Protein AF-R7U927-F1 (afdb_monomer_lite)

Structure (mmCIF, N/CA/C/O backbone):
data_AF-R7U927-F1
#
_entry.id   AF-R7U927-F1
#
loop_
_atom_site.group_PDB
_atom_site.id
_atom_site.type_symbol
_atom_site.label_atom_id
_atom_site.label_alt_id
_atom_site.label_comp_id
_atom_site.label_asym_id
_atom_site.label_entity_id
_atom_site.label_seq_id
_atom_site.pdbx_PDB_ins_code
_atom_site.Cartn_x
_atom_site.Cartn_y
_atom_site.Cartn_z
_atom_site.occupancy
_atom_site.B_iso_or_equiv
_atom_site.auth_seq_id
_atom_site.auth_comp_id
_atom_site.auth_asym_id
_atom_site.auth_atom_id
_atom_site.pdbx_PDB_model_num
ATOM 1 N N . ASN A 1 1 ? 15.143 0.753 -10.651 1.00 88.25 1 ASN A N 1
ATOM 2 C CA . ASN A 1 1 ? 13.660 0.746 -10.598 1.00 88.25 1 ASN A CA 1
ATOM 3 C C . ASN A 1 1 ? 12.999 0.840 -11.965 1.00 88.25 1 ASN A C 1
ATOM 5 O O . ASN A 1 1 ? 12.177 -0.020 -12.257 1.00 88.25 1 ASN A O 1
ATOM 9 N N . LYS A 1 2 ? 13.356 1.807 -12.827 1.00 94.12 2 LYS A N 1
ATOM 10 C CA . LYS A 1 2 ? 12.730 1.960 -14.162 1.00 94.12 2 LYS A CA 1
ATOM 11 C C . LYS A 1 2 ? 12.718 0.651 -14.963 1.00 94.12 2 LYS A C 1
ATOM 13 O O . LYS A 1 2 ? 11.656 0.193 -15.363 1.00 94.12 2 LYS A O 1
ATOM 18 N N . LYS A 1 3 ? 13.891 0.028 -15.135 1.00 94.94 3 LYS A N 1
ATOM 19 C CA . LYS A 1 3 ? 14.050 -1.229 -15.891 1.00 94.94 3 LYS A CA 1
ATOM 20 C C . LYS A 1 3 ? 13.141 -2.352 -15.376 1.00 94.94 3 LYS A C 1
ATOM 22 O O . LYS A 1 3 ? 12.559 -3.084 -16.163 1.00 94.94 3 LYS A O 1
ATOM 27 N N . PHE A 1 4 ? 12.974 -2.455 -14.056 1.00 95.81 4 PHE A N 1
ATOM 28 C CA . PHE A 1 4 ? 12.091 -3.447 -13.440 1.00 95.81 4 PHE A CA 1
ATOM 29 C C . PHE A 1 4 ? 10.621 -3.195 -13.806 1.00 95.81 4 PHE A C 1
ATOM 31 O O . PHE A 1 4 ? 9.946 -4.104 -14.274 1.00 95.81 4 PHE A O 1
ATOM 38 N N . TYR A 1 5 ? 10.139 -1.952 -13.703 1.00 96.69 5 TYR A N 1
ATOM 39 C CA . TYR A 1 5 ? 8.772 -1.599 -14.123 1.00 96.69 5 TYR A CA 1
ATOM 40 C C . TYR A 1 5 ? 8.550 -1.654 -15.633 1.00 96.69 5 TYR A C 1
ATOM 42 O O . TYR A 1 5 ? 7.412 -1.760 -16.087 1.00 96.69 5 TYR A O 1
ATOM 50 N N . PHE A 1 6 ? 9.620 -1.581 -16.419 1.00 97.25 6 PHE A N 1
ATOM 51 C CA . PHE A 1 6 ? 9.578 -1.792 -17.864 1.00 97.25 6 PHE A CA 1
ATOM 52 C C . PHE A 1 6 ? 9.660 -3.285 -18.217 1.00 97.25 6 PHE A C 1
ATOM 54 O O . PHE A 1 6 ? 9.592 -3.635 -19.389 1.00 97.25 6 PHE A O 1
ATOM 61 N N . ASN A 1 7 ? 9.721 -4.156 -17.201 1.00 96.38 7 ASN A N 1
ATOM 62 C CA . ASN A 1 7 ? 9.816 -5.605 -17.327 1.00 96.38 7 ASN A CA 1
ATOM 63 C C . ASN A 1 7 ? 11.095 -6.070 -18.053 1.00 96.38 7 ASN A C 1
ATOM 65 O O . ASN A 1 7 ? 11.120 -7.129 -18.667 1.00 96.38 7 ASN A O 1
ATOM 69 N N . GLU A 1 8 ? 12.165 -5.274 -17.981 1.00 95.94 8 GLU A N 1
ATOM 70 C CA . GLU A 1 8 ? 13.458 -5.548 -18.627 1.00 95.94 8 GLU A CA 1
ATOM 71 C C . GLU A 1 8 ? 14.408 -6.346 -17.726 1.00 95.94 8 GLU A C 1
ATOM 73 O O . GLU A 1 8 ? 15.314 -7.015 -18.213 1.00 95.94 8 GLU A O 1
ATOM 78 N N . ILE A 1 9 ? 14.222 -6.263 -16.405 1.00 94.25 9 ILE A N 1
ATOM 79 C CA . ILE A 1 9 ? 15.007 -7.006 -15.414 1.00 94.25 9 ILE A CA 1
ATOM 80 C C . ILE A 1 9 ? 14.081 -7.632 -14.364 1.00 94.25 9 ILE A C 1
ATOM 82 O O . ILE A 1 9 ? 13.057 -7.023 -14.032 1.00 94.25 9 ILE A O 1
ATOM 86 N N . PRO A 1 10 ? 14.431 -8.804 -13.805 1.00 93.19 10 PRO A N 1
ATOM 87 C CA . PRO A 1 10 ? 13.727 -9.362 -12.658 1.00 93.19 10 PRO A CA 1
ATOM 88 C C . PRO A 1 10 ? 14.078 -8.593 -11.378 1.00 93.19 10 PRO A C 1
ATOM 90 O O . PRO A 1 10 ? 15.079 -7.870 -11.321 1.00 93.19 10 PRO A O 1
ATOM 93 N N . CYS A 1 11 ? 13.278 -8.765 -10.324 1.00 88.69 11 CYS A N 1
ATOM 94 C CA . CYS A 1 11 ? 13.744 -8.377 -8.997 1.00 88.69 11 CYS A CA 1
ATOM 95 C C . CYS A 1 11 ? 14.810 -9.364 -8.491 1.00 88.69 11 CYS A C 1
ATOM 97 O O . CYS A 1 11 ? 14.784 -10.547 -8.811 1.00 88.69 11 CYS A O 1
ATOM 99 N N . VAL A 1 12 ? 15.766 -8.869 -7.708 1.00 85.94 12 VAL A N 1
ATOM 100 C CA . VAL A 1 12 ? 16.897 -9.648 -7.167 1.00 85.94 12 VAL A CA 1
ATOM 101 C C . VAL A 1 12 ? 16.925 -9.550 -5.632 1.00 85.94 12 VAL A C 1
ATOM 103 O O . VAL A 1 12 ? 16.415 -8.554 -5.084 1.00 85.94 12 VAL A O 1
ATOM 106 N N . PRO A 1 13 ? 17.488 -10.540 -4.904 1.00 75.50 13 PRO A N 1
ATOM 107 C CA . PRO A 1 13 ? 18.311 -11.672 -5.379 1.00 75.50 13 PRO A CA 1
ATOM 108 C C . PRO A 1 13 ? 17.543 -12.833 -6.042 1.00 75.50 13 PRO A C 1
ATOM 110 O O . PRO A 1 13 ? 17.926 -13.230 -7.134 1.00 75.50 13 PRO A O 1
ATOM 113 N N . ASP A 1 14 ? 16.432 -13.302 -5.465 1.00 71.94 14 ASP A N 1
ATOM 114 C CA . ASP A 1 14 ? 15.708 -14.509 -5.921 1.00 71.94 14 ASP A CA 1
ATOM 115 C C . ASP A 1 14 ? 14.282 -14.184 -6.386 1.00 71.94 14 ASP A C 1
ATOM 117 O O . ASP A 1 14 ? 13.282 -14.640 -5.820 1.00 71.94 14 ASP A O 1
ATOM 121 N N . GLY A 1 15 ? 14.176 -13.290 -7.364 1.00 81.12 15 GLY A N 1
ATOM 122 C CA . GLY A 1 15 ? 12.904 -12.739 -7.805 1.00 81.12 15 GLY A CA 1
ATOM 123 C C . GLY A 1 15 ? 12.567 -13.013 -9.263 1.00 81.12 15 GLY A C 1
ATOM 124 O O . GLY A 1 15 ? 13.331 -13.606 -10.019 1.00 81.12 15 GLY A O 1
ATOM 125 N N . GLU A 1 16 ? 11.378 -12.570 -9.654 1.00 91.31 16 GLU A N 1
ATOM 126 C CA . GLU A 1 16 ? 10.866 -12.705 -11.014 1.00 91.31 16 GLU A CA 1
ATOM 127 C C . GLU A 1 16 ? 10.676 -11.324 -11.658 1.00 91.31 16 GLU A C 1
ATOM 129 O O . GLU A 1 16 ? 10.801 -10.273 -11.017 1.00 91.31 16 GLU A O 1
ATOM 134 N N . PHE A 1 17 ? 10.385 -11.331 -12.953 1.00 95.81 17 PHE A N 1
ATOM 135 C CA . PHE A 1 17 ? 9.900 -10.165 -13.681 1.00 95.81 17 PHE A CA 1
ATOM 136 C C . PHE A 1 17 ? 8.570 -9.684 -13.093 1.00 95.81 17 PHE A C 1
ATOM 138 O O . PHE A 1 17 ? 7.787 -10.488 -12.588 1.00 95.81 17 PHE A O 1
ATOM 145 N N . ILE A 1 18 ? 8.302 -8.377 -13.144 1.00 96.75 18 ILE A N 1
ATOM 146 C CA . ILE A 1 18 ? 7.110 -7.800 -12.506 1.00 96.75 18 ILE A CA 1
ATOM 147 C C . ILE A 1 18 ? 5.810 -8.425 -13.034 1.00 96.75 18 ILE A C 1
ATOM 149 O O . ILE A 1 18 ? 4.927 -8.740 -12.236 1.00 96.75 18 ILE A O 1
ATOM 153 N N . ASP A 1 19 ? 5.738 -8.706 -14.336 1.00 97.00 19 ASP A N 1
ATOM 154 C CA . ASP A 1 19 ? 4.563 -9.340 -14.946 1.00 97.00 19 ASP A CA 1
ATOM 155 C C . ASP A 1 19 ? 4.378 -10.787 -14.454 1.00 97.00 19 ASP A C 1
ATOM 157 O O . ASP A 1 19 ? 3.259 -11.236 -14.197 1.00 97.00 19 ASP A O 1
ATOM 161 N N . GLU A 1 20 ? 5.480 -11.507 -14.234 1.00 96.12 20 GLU A N 1
ATOM 162 C CA . GLU A 1 20 ? 5.455 -12.868 -13.697 1.00 96.12 20 GLU A CA 1
ATOM 163 C C . GLU A 1 20 ? 5.070 -12.886 -12.214 1.00 96.12 20 GLU A C 1
ATOM 165 O O . GLU A 1 20 ? 4.277 -13.734 -11.803 1.00 96.12 20 GLU A O 1
ATOM 170 N N . ILE A 1 21 ? 5.532 -11.908 -11.425 1.00 95.06 21 ILE A N 1
ATOM 171 C CA . ILE A 1 21 ? 5.085 -11.715 -10.037 1.00 95.06 21 ILE A CA 1
ATOM 172 C C . ILE A 1 21 ? 3.571 -11.502 -10.009 1.00 95.06 21 ILE A C 1
ATOM 174 O O . ILE A 1 21 ? 2.862 -12.182 -9.268 1.00 95.06 21 ILE A O 1
ATOM 178 N N . HIS A 1 22 ? 3.052 -10.587 -10.832 1.00 96.50 22 HIS A N 1
ATOM 179 C CA . HIS A 1 22 ? 1.615 -10.305 -10.884 1.00 96.50 22 HIS A CA 1
ATOM 180 C C . HIS A 1 22 ? 0.797 -11.531 -11.287 1.00 96.50 22 HIS A C 1
ATOM 182 O O . HIS A 1 22 ? -0.268 -11.761 -10.719 1.00 96.50 22 HIS A O 1
ATOM 188 N N . LYS A 1 23 ? 1.305 -12.339 -12.221 1.00 95.19 23 LYS A N 1
ATOM 189 C CA . LYS A 1 23 ? 0.621 -13.534 -12.722 1.00 95.19 23 LYS A CA 1
ATOM 190 C C . LYS A 1 23 ? 0.659 -14.711 -11.746 1.00 95.19 23 LYS A C 1
ATOM 192 O O . LYS A 1 23 ? -0.355 -15.380 -11.566 1.00 95.19 23 LYS A O 1
ATOM 197 N N . LYS A 1 24 ? 1.817 -15.000 -11.149 1.00 94.12 24 LYS A N 1
ATOM 198 C CA . LYS A 1 24 ? 2.052 -16.230 -10.372 1.00 94.12 24 LYS A CA 1
ATOM 199 C C . LYS A 1 24 ? 1.866 -16.053 -8.871 1.00 94.12 24 LYS A C 1
ATOM 201 O O . LYS A 1 24 ? 1.577 -17.028 -8.182 1.00 94.12 24 LYS A O 1
ATOM 206 N N . TRP A 1 25 ? 2.098 -14.851 -8.343 1.00 94.69 25 TRP A N 1
ATOM 207 C CA . TRP A 1 25 ? 2.126 -14.636 -6.893 1.00 94.69 25 TRP A CA 1
ATOM 208 C C . TRP A 1 25 ? 0.795 -14.103 -6.358 1.00 94.69 25 TRP A C 1
ATOM 210 O O . TRP A 1 25 ? 0.587 -14.080 -5.145 1.00 94.69 25 TRP A O 1
ATOM 220 N N . PHE A 1 26 ? -0.134 -13.707 -7.235 1.00 94.94 26 PHE A N 1
ATOM 221 C CA . PHE A 1 26 ? -1.483 -13.330 -6.823 1.00 94.94 26 PHE A CA 1
ATOM 222 C C . PHE A 1 26 ? -2.156 -14.490 -6.075 1.00 94.94 26 PHE A C 1
ATOM 224 O O . PHE A 1 26 ? -2.194 -15.616 -6.565 1.00 94.94 26 PHE A O 1
ATOM 231 N N . LYS A 1 27 ? -2.659 -14.211 -4.865 1.00 94.94 27 LYS A N 1
ATOM 232 C CA . LYS A 1 27 ? -3.201 -15.194 -3.905 1.00 94.94 27 LYS A CA 1
ATOM 233 C C . LYS A 1 27 ? -2.222 -16.252 -3.377 1.00 94.94 27 LYS A C 1
ATOM 235 O O . LYS A 1 27 ? -2.625 -17.099 -2.586 1.00 94.94 27 LYS A O 1
ATOM 240 N N . ASN A 1 28 ? -0.935 -16.181 -3.716 1.00 95.31 28 ASN A N 1
ATOM 241 C CA . ASN A 1 28 ? 0.095 -17.020 -3.106 1.00 95.31 28 ASN A CA 1
ATOM 242 C C . ASN A 1 28 ? 0.651 -16.343 -1.842 1.00 95.31 28 ASN A C 1
ATOM 244 O O . ASN A 1 28 ? 1.727 -15.739 -1.840 1.00 95.31 28 ASN A O 1
ATOM 248 N N . TYR A 1 29 ? -0.127 -16.389 -0.761 1.00 95.62 29 TYR A N 1
ATOM 249 C CA . TYR A 1 29 ? 0.174 -15.633 0.456 1.00 95.62 29 TYR A CA 1
ATOM 250 C C . TYR A 1 29 ? 1.424 -16.122 1.192 1.00 95.62 29 TYR A C 1
ATOM 252 O O . TYR A 1 29 ? 2.142 -15.305 1.760 1.00 95.62 29 TYR A O 1
ATOM 260 N N . GLU A 1 30 ? 1.727 -17.419 1.146 1.00 93.31 30 GLU A N 1
ATOM 261 C CA . GLU A 1 30 ? 2.949 -17.971 1.744 1.00 93.31 30 GLU A CA 1
ATOM 262 C C . GLU A 1 30 ? 4.206 -17.418 1.059 1.00 93.31 30 GLU A C 1
ATOM 264 O O . GLU A 1 30 ? 5.168 -17.016 1.723 1.00 93.31 30 GLU A O 1
ATOM 269 N N . LYS A 1 31 ? 4.185 -17.320 -0.279 1.00 92.31 31 LYS A N 1
ATOM 270 C CA . LYS A 1 31 ? 5.279 -16.722 -1.055 1.00 92.31 31 LYS A CA 1
ATOM 271 C C . LYS A 1 31 ? 5.461 -15.242 -0.709 1.00 92.31 31 LYS A C 1
ATOM 273 O O . LYS A 1 31 ? 6.591 -14.808 -0.489 1.00 92.31 31 LYS A O 1
ATOM 278 N N . LEU A 1 32 ? 4.362 -14.488 -0.625 1.00 93.50 32 LEU A N 1
ATOM 279 C CA . LEU A 1 32 ? 4.383 -13.058 -0.294 1.00 93.50 32 LEU A CA 1
ATOM 280 C C . LEU A 1 32 ? 4.842 -12.785 1.146 1.00 93.50 32 LEU A C 1
ATOM 282 O O . LEU A 1 32 ? 5.544 -11.806 1.394 1.00 93.50 32 LEU A O 1
ATOM 286 N N . GLU A 1 33 ? 4.511 -13.655 2.099 1.00 92.94 33 GLU A N 1
ATOM 287 C CA . GLU A 1 33 ? 4.972 -13.473 3.476 1.00 92.94 33 GLU A CA 1
ATOM 288 C C . GLU A 1 33 ? 6.472 -13.780 3.614 1.00 92.94 33 GLU A C 1
ATOM 290 O O . GLU A 1 33 ? 7.217 -12.942 4.131 1.00 92.94 33 GLU A O 1
ATOM 295 N N . SER A 1 34 ? 6.918 -14.926 3.082 1.00 85.94 34 SER A N 1
ATOM 296 C CA . SER A 1 34 ? 8.289 -15.450 3.232 1.00 85.94 34 SER A CA 1
ATOM 297 C C . SER A 1 34 ? 9.366 -14.671 2.471 1.00 85.94 34 SER A C 1
ATOM 299 O O . SER A 1 34 ? 10.513 -14.614 2.911 1.00 85.94 34 SER A O 1
ATOM 301 N N . HIS A 1 35 ? 9.037 -14.072 1.322 1.00 78.62 35 HIS A N 1
ATOM 302 C CA . HIS A 1 35 ? 10.024 -13.356 0.516 1.00 78.62 35 HIS A CA 1
ATOM 303 C C . HIS A 1 35 ? 10.040 -11.871 0.900 1.00 78.62 35 HIS A C 1
ATOM 305 O O . HIS A 1 35 ? 9.063 -11.148 0.745 1.00 78.62 35 HIS A O 1
ATOM 311 N N . HIS A 1 36 ? 11.165 -11.360 1.396 1.00 73.62 36 HIS A N 1
ATOM 312 C CA . HIS A 1 36 ? 11.254 -9.954 1.823 1.00 73.62 36 HIS A CA 1
ATOM 313 C C . HIS A 1 36 ? 11.851 -9.023 0.756 1.00 73.62 36 HIS A C 1
ATOM 315 O O . HIS A 1 36 ? 11.650 -7.810 0.813 1.00 73.62 36 HIS A O 1
ATOM 321 N N . GLY A 1 37 ? 12.561 -9.568 -0.238 1.00 80.19 37 GLY A N 1
ATOM 322 C CA . GLY A 1 37 ? 13.276 -8.777 -1.245 1.00 80.19 37 GLY A CA 1
ATOM 323 C C . GLY A 1 37 ? 12.363 -8.047 -2.234 1.00 80.19 37 GLY A C 1
ATOM 324 O O . GLY A 1 37 ? 12.665 -6.913 -2.609 1.00 80.19 37 GLY A O 1
ATOM 325 N N . TYR A 1 38 ? 11.232 -8.654 -2.612 1.00 89.81 38 TYR A N 1
ATOM 326 C CA . TYR A 1 38 ? 10.367 -8.169 -3.696 1.00 89.81 38 TYR A CA 1
ATOM 327 C C . TYR A 1 38 ? 9.661 -6.848 -3.367 1.00 89.81 38 TYR A C 1
ATOM 329 O O . TYR A 1 38 ? 9.446 -6.029 -4.259 1.00 89.81 38 TYR A O 1
ATOM 337 N N . ILE A 1 39 ? 9.317 -6.611 -2.092 1.00 92.19 39 ILE A N 1
ATOM 338 C CA . ILE A 1 39 ? 8.537 -5.429 -1.692 1.00 92.19 39 ILE A CA 1
ATOM 339 C C . ILE A 1 39 ? 9.276 -4.132 -2.036 1.00 92.19 39 ILE A C 1
ATOM 341 O O . ILE A 1 39 ? 8.658 -3.112 -2.322 1.00 92.19 39 ILE A O 1
ATOM 345 N N . GLN A 1 40 ? 10.609 -4.186 -2.047 1.00 91.31 40 GLN A N 1
ATOM 346 C CA . GLN A 1 40 ? 11.461 -3.044 -2.355 1.00 91.31 40 GLN A CA 1
ATOM 347 C C . GLN A 1 40 ? 11.420 -2.664 -3.831 1.00 91.31 40 GLN A C 1
ATOM 349 O O . GLN A 1 40 ? 11.534 -1.487 -4.158 1.00 91.31 40 GLN A O 1
ATOM 354 N N . TRP A 1 41 ? 11.221 -3.665 -4.685 1.00 94.06 41 TRP A N 1
ATOM 355 C CA . TRP A 1 41 ? 11.103 -3.522 -6.128 1.00 94.06 41 TRP A CA 1
ATOM 356 C C . TRP A 1 41 ? 9.683 -3.149 -6.549 1.00 94.06 41 TRP A C 1
ATOM 358 O O . TRP A 1 41 ? 9.517 -2.290 -7.408 1.00 94.06 41 TRP A O 1
ATOM 368 N N . LEU A 1 42 ? 8.660 -3.753 -5.927 1.00 95.88 42 LEU A N 1
ATOM 369 C CA . LEU A 1 42 ? 7.253 -3.429 -6.204 1.00 95.88 42 LEU A CA 1
ATOM 370 C C . LEU A 1 42 ? 6.826 -2.056 -5.679 1.00 95.88 42 LEU A C 1
ATOM 372 O O . LEU A 1 42 ? 5.841 -1.515 -6.177 1.00 95.88 42 LEU A O 1
ATOM 376 N N . PHE A 1 43 ? 7.517 -1.534 -4.661 1.00 96.88 43 PHE A N 1
ATOM 377 C CA . PHE A 1 43 ? 7.234 -0.237 -4.044 1.00 96.88 43 PHE A CA 1
ATOM 378 C C . PHE A 1 43 ? 8.546 0.485 -3.707 1.00 96.88 43 PHE A C 1
ATOM 380 O O . PHE A 1 43 ? 8.937 0.588 -2.534 1.00 96.88 43 PHE A O 1
ATOM 387 N N . PRO A 1 44 ? 9.286 0.958 -4.723 1.00 95.62 44 PRO A N 1
ATOM 388 C CA . PRO A 1 44 ? 10.525 1.674 -4.494 1.00 95.62 44 PRO A CA 1
ATOM 389 C C . PRO A 1 44 ? 10.232 3.055 -3.902 1.00 95.62 44 PRO A C 1
ATOM 391 O O . PRO A 1 44 ? 9.221 3.690 -4.207 1.00 95.62 44 PRO A O 1
ATOM 394 N N . ILE A 1 45 ? 11.132 3.514 -3.039 1.00 93.56 45 ILE A N 1
ATOM 395 C CA . ILE A 1 45 ? 11.079 4.823 -2.381 1.00 93.56 45 ILE A CA 1
ATOM 396 C C . ILE A 1 45 ? 12.463 5.464 -2.457 1.00 93.56 45 ILE A C 1
ATOM 398 O O . ILE A 1 45 ? 13.444 4.783 -2.754 1.00 93.56 45 ILE A O 1
ATOM 402 N N . ARG A 1 46 ? 12.553 6.767 -2.187 1.00 87.50 46 ARG A N 1
ATOM 403 C CA . ARG A 1 46 ? 13.816 7.525 -2.251 1.00 87.50 46 ARG A CA 1
ATOM 404 C C . ARG A 1 46 ? 14.789 7.216 -1.101 1.00 87.50 46 ARG A C 1
ATOM 406 O O . ARG A 1 46 ? 15.930 7.659 -1.135 1.00 87.50 46 ARG A O 1
ATOM 413 N N . GLU A 1 47 ? 14.344 6.460 -0.101 1.00 85.44 47 GLU A N 1
ATOM 414 C CA . GLU A 1 47 ? 15.137 5.999 1.043 1.00 85.44 47 GLU A CA 1
ATOM 415 C C . GLU A 1 47 ? 15.688 4.586 0.783 1.00 85.44 47 GLU A C 1
ATOM 417 O O . GLU A 1 47 ? 14.997 3.734 0.215 1.00 85.44 47 GLU A O 1
ATOM 422 N N . GLN A 1 48 ? 16.918 4.310 1.227 1.00 76.44 48 GLN A N 1
ATOM 423 C CA . GLN A 1 48 ? 17.490 2.964 1.146 1.00 76.44 48 GLN A CA 1
ATOM 424 C C . GLN A 1 48 ? 16.744 2.011 2.086 1.00 76.44 48 GLN A C 1
ATOM 426 O O . GLN A 1 48 ? 16.535 2.308 3.260 1.00 76.44 48 GLN A O 1
ATOM 431 N N . GLY A 1 49 ? 16.363 0.842 1.569 1.00 74.88 49 GLY A N 1
ATOM 432 C CA . GLY A 1 49 ? 15.785 -0.236 2.367 1.00 74.88 49 GLY A CA 1
ATOM 433 C C . GLY A 1 49 ? 16.778 -1.365 2.649 1.00 74.88 49 GLY A C 1
ATOM 434 O O . GLY A 1 49 ? 17.916 -1.350 2.194 1.00 74.88 49 GLY A O 1
ATOM 435 N N . MET A 1 50 ? 16.295 -2.401 3.340 1.00 69.06 50 MET A N 1
ATOM 436 C CA . MET A 1 50 ? 17.063 -3.612 3.685 1.00 69.06 50 MET A CA 1
ATOM 437 C C . MET A 1 50 ? 17.565 -4.457 2.493 1.00 69.06 50 MET A C 1
ATOM 439 O O . MET A 1 50 ? 18.409 -5.322 2.692 1.00 69.06 50 MET A O 1
ATOM 443 N N . ASN A 1 51 ? 17.039 -4.275 1.272 1.00 74.56 51 ASN A N 1
ATOM 444 C CA . ASN A 1 51 ? 17.514 -4.989 0.087 1.00 74.56 51 ASN A CA 1
ATOM 445 C C . ASN A 1 51 ? 18.533 -4.094 -0.618 1.00 74.56 51 ASN A C 1
ATOM 447 O O . ASN A 1 51 ? 18.152 -3.169 -1.333 1.00 74.56 51 ASN A O 1
ATOM 451 N N . TYR A 1 52 ? 19.818 -4.382 -0.428 1.00 64.88 52 TYR A N 1
ATOM 452 C CA . TYR A 1 52 ? 20.912 -3.610 -1.021 1.00 64.88 52 TYR A CA 1
ATOM 453 C C . TYR A 1 52 ? 20.919 -3.632 -2.555 1.00 64.88 52 TYR A C 1
ATOM 455 O O . TYR A 1 52 ? 21.461 -2.721 -3.175 1.00 64.88 52 TYR A O 1
ATOM 463 N N . HIS A 1 53 ? 20.281 -4.625 -3.181 1.00 66.88 53 HIS A N 1
ATOM 464 C CA . HIS A 1 53 ? 20.154 -4.684 -4.635 1.00 66.88 53 HIS A CA 1
ATOM 465 C C . HIS A 1 53 ? 19.026 -3.796 -5.176 1.00 66.88 53 HIS A C 1
ATOM 467 O O . HIS A 1 53 ? 19.029 -3.449 -6.356 1.00 66.88 53 HIS A O 1
ATOM 473 N N . ALA A 1 54 ? 18.063 -3.417 -4.331 1.00 75.12 54 ALA A N 1
ATOM 474 C CA . ALA A 1 54 ? 17.025 -2.463 -4.686 1.00 75.12 54 ALA A CA 1
ATOM 475 C C . ALA A 1 54 ? 17.529 -1.046 -4.387 1.00 75.12 54 ALA A C 1
ATOM 477 O O . ALA A 1 54 ? 17.437 -0.559 -3.258 1.00 75.12 54 ALA A O 1
ATOM 478 N N . SER A 1 55 ? 18.086 -0.391 -5.406 1.00 80.25 55 SER A N 1
ATOM 479 C CA . SER A 1 55 ? 18.563 0.986 -5.270 1.00 80.25 55 SER A CA 1
ATOM 480 C C . SER A 1 55 ? 17.410 1.952 -4.957 1.00 80.25 55 SER A C 1
ATOM 482 O O . SER A 1 55 ? 16.292 1.747 -5.453 1.00 80.25 55 SER A O 1
ATOM 484 N N . PRO A 1 56 ? 17.663 3.037 -4.201 1.00 90.25 56 PRO A N 1
ATOM 485 C CA . PRO A 1 56 ? 16.650 4.043 -3.914 1.00 90.25 56 PRO A CA 1
ATOM 486 C C . PRO A 1 56 ? 16.107 4.650 -5.207 1.00 90.25 56 PRO A C 1
ATOM 488 O O . PRO A 1 56 ? 16.856 4.879 -6.162 1.00 90.25 56 PRO A O 1
ATOM 491 N N . LEU A 1 57 ? 14.803 4.919 -5.229 1.00 93.12 57 LEU A N 1
ATOM 492 C CA . LEU A 1 57 ? 14.115 5.494 -6.380 1.00 93.12 57 LEU A CA 1
ATOM 493 C C . LEU A 1 57 ? 14.711 6.860 -6.727 1.00 93.12 57 LEU A C 1
ATOM 495 O O . LEU A 1 57 ? 14.707 7.773 -5.900 1.00 93.12 57 LEU A O 1
ATOM 499 N N . GLN A 1 58 ? 15.191 7.008 -7.958 1.00 93.50 58 GLN A N 1
ATOM 500 C CA . GLN A 1 58 ? 15.678 8.292 -8.459 1.00 93.50 58 GLN A CA 1
ATOM 501 C C . GLN A 1 58 ? 14.536 9.106 -9.079 1.00 93.50 58 GLN A C 1
ATOM 503 O O . GLN A 1 58 ? 13.576 8.545 -9.608 1.00 93.50 58 GLN A O 1
ATOM 508 N N . VAL A 1 59 ? 14.660 10.438 -9.072 1.00 93.25 59 VAL A N 1
ATOM 509 C CA . VAL A 1 59 ? 13.626 11.350 -9.607 1.00 93.25 59 VAL A CA 1
ATOM 510 C C . VAL A 1 59 ? 13.317 11.045 -11.078 1.00 93.25 59 VAL A C 1
ATOM 512 O O . VAL A 1 59 ? 12.158 10.841 -11.431 1.00 93.25 59 VAL A O 1
ATOM 515 N N . HIS A 1 60 ? 14.352 10.889 -11.909 1.00 94.62 60 HIS A N 1
ATOM 516 C CA . HIS A 1 60 ? 14.195 10.561 -13.330 1.00 94.62 60 HIS A CA 1
ATOM 517 C C . HIS A 1 60 ? 13.560 9.176 -13.564 1.00 94.62 60 HIS A C 1
ATOM 519 O O . HIS A 1 60 ? 12.871 8.966 -14.561 1.00 94.62 60 HIS A O 1
ATOM 525 N N . GLU A 1 61 ? 13.766 8.210 -12.657 1.00 94.75 61 GLU A N 1
ATOM 526 C CA . GLU A 1 61 ? 13.108 6.901 -12.739 1.00 94.75 61 GLU A CA 1
ATOM 527 C C . GLU A 1 61 ? 11.619 7.012 -12.413 1.00 94.75 61 GLU A C 1
ATOM 529 O O . GLU A 1 61 ? 10.798 6.428 -13.117 1.00 94.75 61 GLU A O 1
ATOM 534 N N . ALA A 1 62 ? 11.271 7.768 -11.366 1.00 96.44 62 ALA A N 1
ATOM 535 C CA . ALA A 1 62 ? 9.885 8.015 -10.989 1.00 96.44 62 ALA A CA 1
ATOM 536 C C . ALA A 1 62 ? 9.126 8.731 -12.115 1.00 96.44 62 ALA A C 1
ATOM 538 O O . ALA A 1 62 ? 8.009 8.348 -12.450 1.00 96.44 62 ALA A O 1
ATOM 539 N N . GLU A 1 63 ? 9.737 9.739 -12.741 1.00 96.75 63 GLU A N 1
ATOM 540 C CA . GLU A 1 63 ? 9.180 10.422 -13.913 1.00 96.75 63 GLU A CA 1
ATOM 541 C C . GLU A 1 63 ? 8.994 9.478 -15.103 1.00 96.75 63 GLU A C 1
ATOM 543 O O . GLU A 1 63 ? 7.918 9.453 -15.696 1.00 96.75 63 GLU A O 1
ATOM 548 N N . ALA A 1 64 ? 9.988 8.640 -15.411 1.00 97.50 64 ALA A N 1
ATOM 549 C CA . ALA A 1 64 ? 9.875 7.659 -16.489 1.00 97.50 64 ALA A CA 1
ATOM 550 C C . ALA A 1 64 ? 8.743 6.644 -16.251 1.00 97.50 64 ALA A C 1
ATOM 552 O O . ALA A 1 64 ? 8.055 6.269 -17.198 1.00 97.50 64 ALA A O 1
ATOM 553 N N . ILE A 1 65 ? 8.533 6.211 -15.002 1.00 97.50 65 ILE A N 1
ATOM 554 C CA . ILE A 1 65 ? 7.425 5.317 -14.635 1.00 97.50 65 ILE A CA 1
ATOM 555 C C . ILE A 1 65 ? 6.083 6.045 -14.777 1.00 97.50 65 ILE A C 1
ATOM 557 O O . ILE A 1 65 ? 5.168 5.505 -15.389 1.00 97.50 65 ILE A O 1
ATOM 561 N N . LYS A 1 66 ? 5.971 7.281 -14.274 1.00 97.12 66 LYS A N 1
ATOM 562 C CA . LYS A 1 66 ? 4.747 8.101 -14.369 1.00 97.12 66 LYS A CA 1
ATOM 563 C C . LYS A 1 66 ? 4.358 8.454 -15.808 1.00 97.12 66 LYS A C 1
ATOM 565 O O . LYS A 1 66 ? 3.179 8.630 -16.085 1.00 97.12 66 LYS A O 1
ATOM 570 N N . ASN A 1 67 ? 5.323 8.537 -16.718 1.00 97.31 67 ASN A N 1
ATOM 571 C CA . ASN A 1 67 ? 5.080 8.873 -18.122 1.00 97.31 67 ASN A CA 1
ATOM 572 C C . ASN A 1 67 ? 4.889 7.637 -19.022 1.00 97.31 67 ASN A C 1
ATOM 574 O O . ASN A 1 67 ? 4.779 7.779 -20.237 1.00 97.31 67 ASN A O 1
ATOM 578 N N . ASN A 1 68 ? 4.855 6.426 -18.455 1.00 97.94 68 ASN A N 1
ATOM 579 C CA . ASN A 1 68 ? 4.631 5.187 -19.194 1.00 97.94 68 ASN A CA 1
ATOM 580 C C . ASN A 1 68 ? 3.364 4.482 -18.686 1.00 97.94 68 ASN A C 1
ATOM 582 O O . ASN A 1 68 ? 3.296 4.047 -17.537 1.00 97.94 68 ASN A O 1
ATOM 586 N N . GLU A 1 69 ? 2.363 4.339 -19.555 1.00 97.12 69 GLU A N 1
ATOM 587 C CA . GLU A 1 69 ? 1.059 3.781 -19.173 1.00 97.12 69 GLU A CA 1
ATOM 588 C C . GLU A 1 69 ? 1.132 2.323 -18.702 1.00 97.12 69 GLU A C 1
ATOM 590 O O . GLU A 1 69 ? 0.425 1.939 -17.771 1.00 97.12 69 GLU A O 1
ATOM 595 N N . GLU A 1 70 ? 2.018 1.510 -19.275 1.00 97.94 70 GLU A N 1
ATOM 596 C CA . GLU A 1 70 ? 2.164 0.112 -18.862 1.00 97.94 70 GLU A CA 1
ATOM 597 C C . GLU A 1 70 ? 2.856 -0.002 -17.498 1.00 97.94 70 GLU A C 1
ATOM 599 O O . GLU A 1 70 ? 2.403 -0.725 -16.610 1.00 97.94 70 GLU A O 1
ATOM 604 N N . ALA A 1 71 ? 3.903 0.794 -17.273 1.00 97.88 71 ALA A N 1
ATOM 605 C CA . ALA A 1 71 ? 4.559 0.895 -15.975 1.00 97.88 71 ALA A CA 1
ATOM 606 C C . ALA A 1 71 ? 3.580 1.380 -14.893 1.00 97.88 71 ALA A C 1
ATOM 608 O O . ALA A 1 71 ? 3.540 0.818 -13.797 1.00 97.88 71 ALA A O 1
ATOM 609 N N . LYS A 1 72 ? 2.727 2.362 -15.209 1.00 97.62 72 LYS A N 1
ATOM 610 C CA . LYS A 1 72 ? 1.650 2.818 -14.323 1.00 97.62 72 LYS A CA 1
ATOM 611 C C . LYS A 1 72 ? 0.670 1.701 -13.977 1.00 97.62 72 LYS A C 1
ATOM 613 O O . LYS A 1 72 ? 0.385 1.513 -12.792 1.00 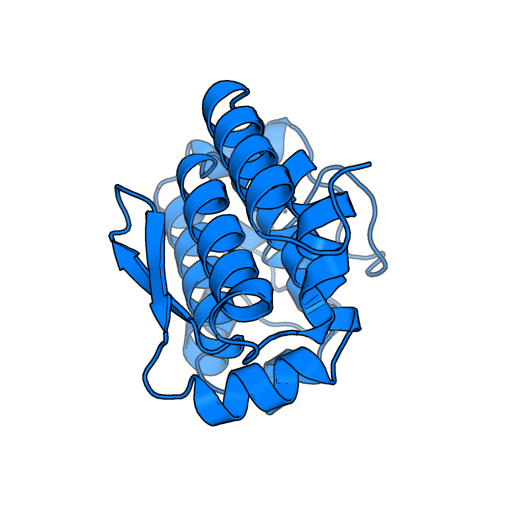97.62 72 LYS A O 1
ATOM 618 N N . LYS A 1 73 ? 0.188 0.935 -14.961 1.00 97.94 73 LYS A N 1
ATOM 619 C CA . LYS A 1 73 ? -0.693 -0.222 -14.714 1.00 97.94 73 LYS A CA 1
ATOM 620 C C . LYS A 1 73 ? -0.027 -1.267 -13.826 1.00 97.94 73 LYS A C 1
ATOM 622 O O . LYS A 1 73 ? -0.684 -1.832 -12.950 1.00 97.94 73 LYS A O 1
ATOM 627 N N . ARG A 1 74 ? 1.277 -1.494 -13.993 1.00 98.38 74 ARG A N 1
ATOM 628 C CA . ARG A 1 74 ? 2.050 -2.405 -13.142 1.00 98.38 74 ARG A CA 1
ATOM 629 C C . ARG A 1 74 ? 2.133 -1.924 -11.696 1.00 98.38 74 ARG A C 1
ATOM 631 O O . ARG A 1 74 ? 1.936 -2.736 -10.798 1.00 98.38 74 ARG A O 1
ATOM 638 N N . VAL A 1 75 ? 2.338 -0.627 -11.440 1.00 98.31 75 VAL A N 1
ATOM 639 C CA . VAL A 1 75 ? 2.266 -0.065 -10.070 1.00 98.31 75 VAL A CA 1
ATOM 640 C C . VAL A 1 75 ? 0.917 -0.388 -9.432 1.00 98.31 75 VAL A C 1
ATOM 642 O O . VAL A 1 75 ? 0.851 -0.896 -8.312 1.00 98.31 75 VAL A O 1
ATOM 645 N N . LEU A 1 76 ? -0.167 -0.155 -10.167 1.00 98.31 76 LEU A N 1
ATOM 646 C CA . LEU A 1 76 ? -1.509 -0.393 -9.660 1.00 98.31 76 LEU A CA 1
ATOM 647 C C . LEU A 1 76 ? -1.815 -1.888 -9.461 1.00 98.31 76 LEU A C 1
ATOM 649 O O . LEU A 1 76 ? -2.501 -2.270 -8.513 1.00 98.31 76 LEU A O 1
ATOM 653 N N . THR A 1 77 ? -1.284 -2.752 -10.322 1.00 98.56 77 THR A N 1
ATOM 654 C CA . THR A 1 77 ? -1.415 -4.209 -10.187 1.00 98.56 77 THR A CA 1
ATOM 655 C C . THR A 1 77 ? -0.644 -4.721 -8.970 1.00 98.56 77 THR A C 1
ATOM 657 O O . THR A 1 77 ? -1.199 -5.494 -8.188 1.00 98.56 77 THR A O 1
ATOM 660 N N . SER A 1 78 ? 0.563 -4.199 -8.714 1.00 98.50 78 SER A N 1
ATOM 661 C CA . SER A 1 78 ? 1.301 -4.445 -7.465 1.00 98.50 78 SER A CA 1
ATOM 662 C C . SER A 1 78 ? 0.491 -4.022 -6.242 1.00 98.50 78 SER A C 1
ATOM 664 O O . SER A 1 78 ? 0.442 -4.748 -5.250 1.00 98.50 78 SER A O 1
ATOM 666 N N . TYR A 1 79 ? -0.169 -2.860 -6.308 1.00 98.75 79 TYR A N 1
ATOM 667 C CA . TYR A 1 79 ? -1.016 -2.371 -5.224 1.00 98.75 79 TYR A CA 1
ATOM 668 C C . TYR A 1 79 ? -2.189 -3.317 -4.947 1.00 98.75 79 TYR A C 1
ATOM 670 O O . TYR A 1 79 ? -2.371 -3.733 -3.806 1.00 98.75 79 TYR A O 1
ATOM 678 N N . ARG A 1 80 ? -2.928 -3.743 -5.980 1.00 98.69 80 ARG A N 1
ATOM 679 C CA . ARG A 1 80 ? -4.018 -4.728 -5.842 1.00 98.69 80 ARG A CA 1
ATOM 680 C C . ARG A 1 80 ? -3.547 -6.047 -5.242 1.00 98.69 80 ARG A C 1
ATOM 682 O O . ARG A 1 80 ? -4.227 -6.587 -4.375 1.00 98.69 80 ARG A O 1
ATOM 689 N N . LEU A 1 81 ? -2.392 -6.540 -5.686 1.00 98.44 81 LEU A N 1
ATOM 690 C CA . LEU A 1 81 ? -1.786 -7.763 -5.168 1.00 98.44 81 LE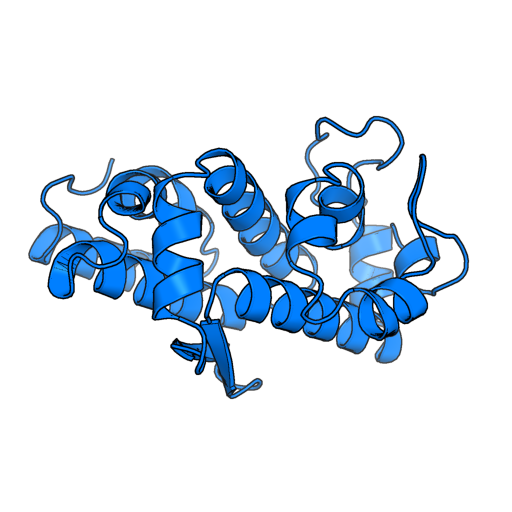U A CA 1
ATOM 691 C C . LEU A 1 81 ? -1.523 -7.652 -3.662 1.00 98.44 81 LEU A C 1
ATOM 693 O O . LEU A 1 81 ? -1.892 -8.551 -2.908 1.00 98.44 81 LEU A O 1
ATOM 697 N N . MET A 1 82 ? -0.943 -6.537 -3.207 1.00 98.50 82 MET A N 1
ATOM 698 C CA . MET A 1 82 ? -0.682 -6.342 -1.779 1.00 98.50 82 MET A CA 1
ATOM 699 C C . MET A 1 82 ? -1.950 -6.071 -0.969 1.00 98.50 82 MET A C 1
ATOM 701 O O . MET A 1 82 ? -2.042 -6.535 0.162 1.00 98.50 82 MET A O 1
ATOM 705 N N . LEU A 1 83 ? -2.943 -5.370 -1.524 1.00 98.75 83 LEU A N 1
ATOM 706 C CA . LEU A 1 83 ? -4.235 -5.214 -0.858 1.00 98.75 83 LEU A CA 1
ATOM 707 C C . LEU A 1 83 ? -4.889 -6.576 -0.602 1.00 98.75 83 LEU A C 1
ATOM 709 O O . LEU A 1 83 ? -5.269 -6.848 0.535 1.00 98.75 83 LEU A O 1
ATOM 713 N N . ASP A 1 84 ? -4.954 -7.449 -1.612 1.00 98.62 84 ASP A N 1
ATOM 714 C CA . ASP A 1 84 ? -5.546 -8.788 -1.475 1.00 98.62 84 ASP A CA 1
ATOM 715 C C . ASP A 1 84 ? -4.800 -9.627 -0.425 1.00 98.62 84 ASP A C 1
ATOM 717 O O . ASP A 1 84 ? -5.422 -10.271 0.424 1.00 98.62 84 ASP A O 1
ATOM 721 N N . PHE A 1 85 ? -3.465 -9.524 -0.403 1.00 98.31 85 PHE A N 1
ATOM 722 C CA . PHE A 1 85 ? -2.619 -10.124 0.629 1.00 98.31 85 PHE A CA 1
ATOM 723 C C . PHE A 1 85 ? -2.944 -9.626 2.046 1.00 98.31 85 PHE A C 1
ATOM 725 O O . PHE A 1 85 ? -2.831 -10.396 3.003 1.00 98.31 85 PHE A O 1
ATOM 732 N N . TYR A 1 86 ? -3.385 -8.379 2.202 1.00 98.56 86 TYR A N 1
ATOM 733 C CA . TYR A 1 86 ? -3.839 -7.827 3.480 1.00 98.56 86 TYR A CA 1
ATOM 734 C C . TYR A 1 86 ? -5.334 -8.043 3.750 1.00 98.56 86 TYR A C 1
ATOM 736 O O . TYR A 1 86 ? -5.812 -7.616 4.794 1.00 98.56 86 TYR A O 1
ATOM 744 N N . GLY A 1 87 ? -6.087 -8.707 2.865 1.00 98.56 87 GLY A N 1
ATOM 745 C CA . GLY A 1 87 ? -7.534 -8.894 3.032 1.00 98.56 87 GLY A CA 1
ATOM 746 C C . GLY A 1 87 ? -8.371 -7.688 2.617 1.00 98.56 87 GLY A C 1
ATOM 747 O O . GLY A 1 87 ? -9.499 -7.517 3.081 1.00 98.56 87 GLY A O 1
ATOM 748 N N . ILE A 1 88 ? -7.821 -6.831 1.762 1.00 98.81 88 ILE A N 1
ATOM 749 C CA . ILE A 1 88 ? -8.424 -5.589 1.282 1.00 98.81 88 ILE A CA 1
ATOM 750 C C . ILE A 1 88 ? -8.589 -5.689 -0.238 1.00 98.81 88 ILE A C 1
ATOM 752 O O . ILE A 1 88 ? -7.804 -6.328 -0.928 1.00 98.81 88 ILE A O 1
ATOM 756 N N . LYS A 1 89 ? -9.613 -5.048 -0.797 1.00 98.56 89 LYS A N 1
ATOM 757 C CA . LYS A 1 89 ? -9.774 -4.890 -2.246 1.00 98.56 89 LYS A CA 1
ATOM 758 C C . LYS A 1 89 ? -9.881 -3.421 -2.621 1.00 98.56 89 LYS A C 1
ATOM 760 O O . LYS A 1 89 ? -10.473 -2.629 -1.890 1.00 98.56 89 LYS A O 1
ATOM 765 N N . LEU A 1 90 ? -9.358 -3.079 -3.795 1.00 98.62 90 LEU A N 1
ATOM 766 C CA . LEU A 1 90 ? -9.577 -1.781 -4.426 1.00 98.62 90 LEU A CA 1
ATOM 767 C C . LEU A 1 90 ? -10.957 -1.784 -5.092 1.00 98.62 90 LEU A C 1
ATOM 769 O O . LEU A 1 90 ? -11.137 -2.384 -6.149 1.00 98.62 90 LEU A O 1
ATOM 773 N N . ALA A 1 91 ? -11.933 -1.150 -4.448 1.00 98.31 91 ALA A N 1
ATOM 774 C CA . ALA A 1 91 ? -13.313 -1.087 -4.917 1.00 98.31 91 ALA A CA 1
ATOM 775 C C . ALA A 1 91 ? -13.509 -0.042 -6.026 1.00 98.31 91 ALA A C 1
ATOM 777 O O . ALA A 1 91 ? -14.371 -0.218 -6.884 1.00 98.31 91 ALA A O 1
ATOM 778 N N . ASN A 1 92 ? -12.719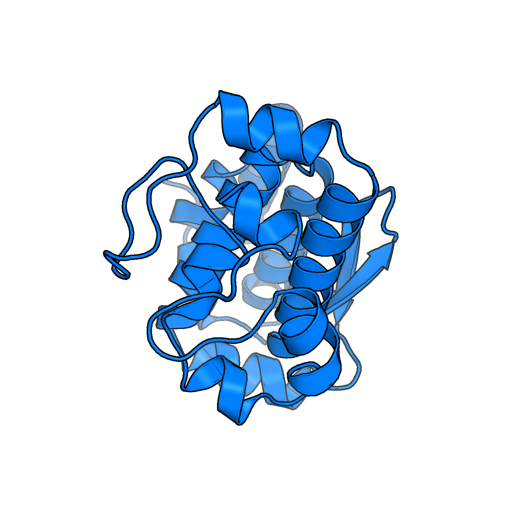 1.036 -6.026 1.00 98.31 92 ASN A N 1
ATOM 779 C CA . ASN A 1 92 ? -12.730 2.041 -7.085 1.00 98.31 92 ASN A CA 1
ATOM 780 C C . ASN A 1 92 ? -11.317 2.589 -7.320 1.00 98.31 92 ASN A C 1
ATOM 782 O O . ASN A 1 92 ? -10.705 3.160 -6.425 1.00 98.31 92 ASN A O 1
ATOM 786 N N . GLU A 1 93 ? -10.814 2.431 -8.541 1.00 97.00 93 GLU A N 1
ATOM 787 C CA . GLU A 1 93 ? -9.478 2.890 -8.934 1.00 97.00 93 GLU A CA 1
ATOM 788 C C . GLU A 1 93 ? -9.362 4.418 -9.019 1.00 97.00 93 GLU A C 1
ATOM 790 O O . GLU A 1 93 ? -8.330 4.979 -8.652 1.00 97.00 93 GLU A O 1
ATOM 795 N N . LYS A 1 94 ? -10.420 5.099 -9.474 1.00 96.88 94 LYS A N 1
ATOM 796 C CA . LYS A 1 94 ? -10.416 6.555 -9.668 1.00 96.88 94 LYS A CA 1
ATOM 797 C C . LYS A 1 94 ? -10.442 7.300 -8.341 1.00 96.88 94 LYS A C 1
ATOM 799 O O . LYS A 1 94 ? -9.726 8.275 -8.182 1.00 96.88 94 LYS A O 1
ATOM 804 N N . THR A 1 95 ? -11.261 6.841 -7.397 1.00 97.69 95 THR A N 1
ATOM 805 C CA . THR A 1 95 ? -11.393 7.483 -6.078 1.00 97.69 95 THR A CA 1
ATOM 806 C C . THR A 1 95 ? -10.465 6.880 -5.028 1.00 97.69 95 THR A C 1
ATOM 808 O O . THR A 1 95 ? -10.487 7.307 -3.882 1.00 97.69 95 THR A O 1
ATOM 811 N N . GLY A 1 96 ? -9.744 5.809 -5.365 1.00 98.19 96 GLY A N 1
ATOM 812 C CA . GLY A 1 96 ? -8.935 5.046 -4.419 1.00 98.19 96 GLY A CA 1
ATOM 813 C C . GLY A 1 96 ? -9.720 4.268 -3.365 1.00 98.19 96 GLY A C 1
ATOM 814 O O . GLY A 1 96 ? -9.106 3.668 -2.487 1.00 98.19 96 GLY A O 1
ATOM 815 N N . LYS A 1 97 ? -11.059 4.232 -3.443 1.00 98.56 97 LYS A N 1
ATOM 816 C CA . LYS A 1 97 ? -11.903 3.571 -2.439 1.00 98.56 97 LYS A CA 1
ATOM 817 C C . LYS A 1 97 ? -11.502 2.106 -2.290 1.00 98.56 97 LYS A C 1
ATOM 819 O O . LYS A 1 97 ? -11.534 1.345 -3.260 1.00 98.56 97 LYS A O 1
ATOM 824 N N . VAL A 1 98 ? -11.209 1.707 -1.060 1.00 98.81 98 VAL A N 1
ATOM 825 C CA . VAL A 1 98 ? -10.939 0.322 -0.673 1.00 98.81 98 VAL A CA 1
ATOM 826 C C . VAL A 1 98 ? -12.054 -0.221 0.219 1.00 98.81 98 VAL A C 1
ATOM 828 O O . VAL A 1 98 ? -12.875 0.528 0.742 1.00 98.81 98 VAL A O 1
ATOM 831 N N . SER A 1 99 ? -12.116 -1.540 0.361 1.00 98.69 99 SER A N 1
ATOM 832 C CA . SER A 1 99 ? -13.010 -2.218 1.303 1.00 98.69 99 SER A CA 1
ATOM 833 C C . SER A 1 99 ? -12.433 -3.579 1.686 1.00 98.69 99 SER A C 1
ATOM 835 O O . SER A 1 99 ? -11.528 -4.071 1.011 1.00 98.69 99 SER A O 1
ATOM 837 N N . ARG A 1 100 ? -13.013 -4.257 2.680 1.00 98.75 100 ARG A N 1
ATOM 838 C CA . ARG A 1 100 ? -12.721 -5.676 2.952 1.00 98.75 100 ARG A CA 1
ATOM 839 C C . ARG A 1 100 ? -12.842 -6.530 1.679 1.00 98.75 100 ARG A C 1
ATOM 841 O O . ARG A 1 100 ? -13.794 -6.380 0.901 1.00 98.75 100 ARG A O 1
ATOM 848 N N . ALA A 1 101 ? -11.873 -7.413 1.455 1.00 98.38 101 ALA A N 1
ATOM 849 C CA . ALA A 1 101 ? -11.954 -8.488 0.468 1.00 98.38 101 ALA A CA 1
ATOM 850 C C . ALA A 1 101 ? -12.678 -9.708 1.065 1.00 98.38 101 ALA A C 1
ATOM 852 O O . ALA A 1 101 ? -12.956 -9.747 2.258 1.00 98.38 101 ALA A O 1
ATOM 853 N N . SER A 1 102 ? -13.014 -10.719 0.260 1.00 98.00 102 SER A N 1
ATOM 854 C CA . SER A 1 102 ? -13.760 -11.895 0.750 1.00 98.00 102 SER A CA 1
ATOM 855 C C . SER A 1 102 ? -12.979 -12.746 1.760 1.00 98.00 102 SER A C 1
ATOM 857 O O . SER A 1 102 ? -13.580 -13.430 2.580 1.00 98.00 102 SER A O 1
ATOM 859 N N . ASN A 1 103 ? -11.651 -12.675 1.726 1.00 97.75 103 ASN A N 1
ATOM 860 C CA . ASN A 1 103 ? -10.714 -13.373 2.607 1.00 97.75 103 ASN A CA 1
ATOM 861 C C . ASN A 1 103 ? -10.323 -12.560 3.864 1.00 97.75 103 ASN A C 1
ATOM 863 O O . ASN A 1 103 ? -9.428 -12.978 4.598 1.00 97.75 103 ASN A O 1
ATOM 867 N N . TRP A 1 104 ? -10.950 -11.403 4.124 1.00 98.56 104 TRP A N 1
ATOM 868 C CA . TRP A 1 104 ? -10.488 -10.445 5.142 1.00 98.56 104 TRP A CA 1
ATOM 869 C C . TRP A 1 104 ? -10.310 -11.047 6.542 1.00 98.56 104 TRP A C 1
ATOM 871 O O . TRP A 1 104 ? -9.372 -10.669 7.232 1.00 98.56 104 TRP A O 1
ATOM 881 N N . ILE A 1 105 ? -11.161 -11.996 6.951 1.00 98.31 105 ILE A N 1
ATOM 882 C CA . ILE A 1 105 ? -11.126 -12.592 8.299 1.00 98.31 105 ILE A CA 1
ATOM 883 C C . ILE A 1 105 ? -9.755 -13.222 8.572 1.00 98.31 105 ILE A C 1
ATOM 885 O O . ILE A 1 105 ? -9.087 -12.885 9.549 1.00 98.31 105 ILE A O 1
ATOM 889 N N . GLU A 1 106 ? -9.313 -14.106 7.678 1.00 97.94 106 GLU A N 1
ATOM 890 C CA . GLU A 1 106 ? -8.027 -14.793 7.793 1.00 97.94 106 GLU A CA 1
ATOM 891 C C . GLU A 1 106 ? -6.859 -13.807 7.643 1.00 97.94 106 GLU A C 1
ATOM 893 O O . GLU A 1 106 ? -5.899 -13.825 8.417 1.00 97.94 106 GLU A O 1
ATOM 898 N N . ARG A 1 107 ? -6.949 -12.897 6.667 1.00 98.25 107 ARG A N 1
ATOM 899 C CA . ARG A 1 107 ? -5.848 -11.979 6.355 1.00 98.25 107 ARG A CA 1
ATOM 900 C C . ARG A 1 107 ? -5.648 -10.901 7.419 1.00 98.25 107 ARG A C 1
ATOM 902 O O . ARG A 1 107 ? -4.504 -10.561 7.710 1.00 98.25 107 ARG A O 1
ATOM 909 N N . TYR A 1 108 ? -6.711 -10.405 8.050 1.00 98.38 108 TYR A N 1
ATOM 910 C CA . TYR A 1 108 ? -6.609 -9.466 9.173 1.00 98.38 108 TYR A CA 1
ATOM 911 C C . TYR A 1 108 ? -6.067 -10.150 10.423 1.00 98.38 108 TYR A C 1
ATOM 913 O O . TYR A 1 108 ? -5.237 -9.573 11.131 1.00 98.38 108 TYR A O 1
ATOM 921 N N . TYR A 1 109 ? -6.471 -11.400 10.673 1.00 97.69 109 TYR A N 1
ATOM 922 C CA . TYR A 1 109 ? -5.890 -12.200 11.748 1.00 97.69 109 TYR A CA 1
ATOM 923 C C . TYR A 1 109 ? -4.370 -12.334 11.588 1.00 97.69 109 TYR A C 1
ATOM 925 O O . TYR A 1 109 ? -3.623 -12.102 12.540 1.00 97.69 109 TYR A O 1
ATOM 933 N N . HIS A 1 110 ? -3.911 -12.632 10.372 1.00 97.56 110 HIS A N 1
ATOM 934 C CA . HIS A 1 110 ? -2.492 -12.670 10.033 1.00 97.56 110 HIS A CA 1
ATOM 935 C C . HIS A 1 110 ? -1.816 -11.295 10.194 1.00 97.56 110 HIS A C 1
ATOM 937 O O . HIS A 1 110 ? -0.807 -11.176 10.891 1.00 97.56 110 HIS A O 1
ATOM 943 N N . LEU A 1 111 ? -2.387 -10.236 9.608 1.00 97.69 111 LEU A N 1
ATOM 944 C CA . LEU A 1 111 ? -1.814 -8.887 9.643 1.00 97.69 111 LEU A CA 1
ATOM 945 C C . LEU A 1 111 ? -1.612 -8.374 11.077 1.00 97.69 111 LEU A C 1
ATOM 947 O O . LEU A 1 111 ? -0.568 -7.798 11.366 1.00 97.69 111 LEU A O 1
ATOM 951 N N . ASN A 1 112 ? -2.539 -8.665 11.994 1.00 96.50 112 ASN A N 1
ATOM 952 C CA . ASN A 1 112 ? -2.409 -8.314 13.414 1.00 96.50 112 ASN A CA 1
ATOM 953 C C . ASN A 1 112 ? -1.199 -8.941 14.120 1.00 96.50 112 ASN A C 1
ATOM 955 O O . ASN A 1 112 ? -0.812 -8.468 15.190 1.00 96.50 112 ASN A O 1
ATOM 959 N N . ARG A 1 113 ? -0.659 -10.044 13.592 1.00 95.44 113 ARG A N 1
ATOM 960 C CA . ARG A 1 113 ? 0.429 -10.818 14.210 1.00 95.44 113 ARG A CA 1
ATOM 961 C C . ARG A 1 113 ? 1.766 -10.630 13.488 1.00 95.44 113 ARG A C 1
ATOM 963 O O . ARG A 1 113 ? 2.809 -10.854 14.095 1.00 95.44 113 ARG A O 1
ATOM 970 N N . SER A 1 114 ? 1.746 -10.166 12.239 1.00 94.06 114 SER A N 1
ATOM 971 C CA . SER A 1 114 ? 2.938 -9.963 11.408 1.00 94.06 114 SER A CA 1
ATOM 972 C C . SER A 1 114 ? 3.339 -8.484 11.322 1.00 94.06 114 SER A C 1
ATOM 974 O O . SER A 1 114 ? 3.199 -7.849 10.279 1.00 94.06 114 SER A O 1
ATOM 976 N N . PHE A 1 115 ? 3.893 -7.929 12.405 1.00 93.06 115 PHE A N 1
ATOM 977 C CA . PHE A 1 115 ? 4.224 -6.495 12.538 1.00 93.06 115 PHE A CA 1
ATOM 978 C C . PHE A 1 115 ? 5.142 -5.922 11.446 1.00 93.06 115 PHE A C 1
ATOM 980 O O . PHE A 1 115 ? 5.062 -4.738 11.122 1.00 93.06 115 PHE A O 1
ATOM 987 N N . HIS A 1 116 ? 5.998 -6.743 10.833 1.00 93.50 116 HIS A N 1
ATOM 988 C CA . HIS A 1 116 ? 6.848 -6.295 9.726 1.00 93.50 116 HIS A CA 1
ATOM 989 C C . HIS A 1 116 ? 6.024 -5.846 8.502 1.00 93.50 116 HIS A C 1
ATOM 991 O O . HIS A 1 116 ? 6.479 -5.002 7.726 1.00 93.50 116 HIS A O 1
ATOM 997 N N . ASN A 1 117 ? 4.788 -6.337 8.351 1.00 96.62 117 ASN A N 1
ATOM 998 C CA . ASN A 1 117 ? 3.870 -5.882 7.311 1.00 96.62 117 ASN A CA 1
ATOM 999 C C . ASN A 1 117 ? 3.442 -4.422 7.502 1.00 96.62 117 ASN A C 1
ATOM 1001 O O . ASN A 1 117 ? 3.130 -3.757 6.520 1.00 96.62 117 ASN A O 1
ATOM 1005 N N . TYR A 1 118 ? 3.521 -3.864 8.712 1.00 96.81 118 TYR A N 1
ATOM 1006 C CA . TYR A 1 118 ? 3.229 -2.443 8.926 1.00 96.81 118 TYR A CA 1
ATOM 1007 C C . TYR A 1 118 ? 4.298 -1.564 8.269 1.00 96.81 118 TYR A C 1
ATOM 1009 O O . TYR A 1 118 ? 3.975 -0.562 7.636 1.00 96.81 118 TYR A O 1
ATOM 1017 N N . LEU A 1 119 ? 5.565 -1.994 8.307 1.00 94.69 119 LEU A N 1
ATOM 1018 C CA . LEU A 1 119 ? 6.651 -1.339 7.572 1.00 94.69 119 LEU A CA 1
ATOM 1019 C C . LEU A 1 119 ? 6.486 -1.499 6.053 1.00 94.69 119 LEU A C 1
ATOM 1021 O O . LEU A 1 119 ? 6.762 -0.560 5.303 1.00 94.69 119 LEU A O 1
ATOM 1025 N N . ARG A 1 120 ? 5.995 -2.659 5.587 1.00 96.19 120 ARG A N 1
ATOM 1026 C CA . ARG A 1 120 ? 5.645 -2.857 4.169 1.00 96.19 120 ARG A CA 1
ATOM 1027 C C . ARG A 1 120 ? 4.522 -1.898 3.741 1.00 96.19 120 ARG A C 1
ATOM 1029 O O . ARG A 1 120 ? 4.644 -1.288 2.683 1.00 96.19 120 ARG A O 1
ATOM 1036 N N . ILE A 1 121 ? 3.486 -1.701 4.562 1.00 98.25 121 ILE A N 1
ATOM 1037 C CA . ILE A 1 121 ? 2.400 -0.736 4.306 1.00 98.25 121 ILE A CA 1
ATOM 1038 C C . ILE A 1 121 ? 2.936 0.699 4.253 1.00 98.25 121 ILE A C 1
ATOM 1040 O O . ILE A 1 121 ? 2.649 1.401 3.285 1.00 98.25 121 ILE A O 1
ATOM 1044 N N . THR A 1 122 ? 3.786 1.121 5.197 1.00 96.50 122 THR A N 1
ATOM 1045 C CA . THR A 1 122 ? 4.449 2.440 5.129 1.00 96.50 122 THR A CA 1
ATOM 1046 C C . THR A 1 122 ? 5.173 2.633 3.800 1.00 96.50 122 THR A C 1
ATOM 1048 O O . THR A 1 122 ? 5.061 3.687 3.172 1.00 96.50 122 THR A O 1
ATOM 1051 N N . ARG A 1 123 ? 5.911 1.613 3.345 1.00 96.31 123 ARG A N 1
ATOM 1052 C CA . ARG A 1 123 ? 6.633 1.670 2.071 1.00 96.31 123 ARG A CA 1
ATOM 1053 C C . ARG A 1 123 ? 5.688 1.800 0.881 1.00 96.31 123 ARG A C 1
ATOM 1055 O O . ARG A 1 123 ? 5.953 2.619 0.005 1.00 96.31 123 ARG A O 1
ATOM 1062 N N . ILE A 1 124 ? 4.598 1.031 0.866 1.00 98.38 124 ILE A N 1
ATOM 1063 C CA . ILE A 1 124 ? 3.554 1.121 -0.163 1.00 98.38 124 ILE A CA 1
ATOM 1064 C C . ILE A 1 124 ? 3.008 2.549 -0.212 1.00 98.38 124 ILE A C 1
ATOM 1066 O O . ILE A 1 124 ? 3.057 3.173 -1.266 1.00 98.38 124 ILE A O 1
ATOM 1070 N N . LEU A 1 125 ? 2.584 3.107 0.926 1.00 98.56 125 LEU A N 1
ATOM 1071 C CA . LEU A 1 125 ? 2.037 4.465 1.009 1.00 98.56 125 LEU A CA 1
ATOM 1072 C C . LEU A 1 125 ? 3.019 5.526 0.488 1.00 98.56 125 LEU A C 1
ATOM 1074 O O . LEU A 1 125 ? 2.643 6.375 -0.320 1.00 98.56 125 LEU A O 1
ATOM 1078 N N . LYS A 1 126 ? 4.290 5.466 0.902 1.00 97.19 126 LYS A N 1
ATOM 1079 C CA . LYS A 1 126 ? 5.330 6.377 0.396 1.00 97.19 126 LYS A CA 1
ATOM 1080 C C . LYS A 1 126 ? 5.515 6.232 -1.119 1.00 97.19 126 LYS A C 1
ATOM 1082 O O . LYS A 1 126 ? 5.514 7.232 -1.832 1.00 97.19 126 LYS A O 1
ATOM 1087 N N . SER A 1 127 ? 5.635 4.998 -1.611 1.00 98.12 127 SER A N 1
ATOM 1088 C CA . SER A 1 127 ? 5.864 4.704 -3.030 1.00 98.12 127 SER A CA 1
ATOM 1089 C C . SER A 1 127 ? 4.704 5.161 -3.918 1.00 98.12 127 SER A C 1
ATOM 1091 O O . SER A 1 127 ? 4.942 5.757 -4.965 1.00 98.12 127 SER A O 1
ATOM 1093 N N . LEU A 1 128 ? 3.455 4.981 -3.472 1.00 98.38 128 LEU A N 1
ATOM 1094 C CA . LEU A 1 128 ? 2.272 5.488 -4.173 1.00 98.38 128 LEU A CA 1
ATOM 1095 C C . LEU A 1 128 ? 2.358 7.004 -4.397 1.00 98.38 128 LEU A C 1
ATOM 1097 O O . LEU A 1 128 ? 2.099 7.470 -5.504 1.00 98.38 128 LEU A O 1
ATOM 1101 N N . GLY A 1 129 ? 2.809 7.766 -3.396 1.00 96.81 129 GLY A N 1
ATOM 1102 C CA . GLY A 1 129 ? 3.032 9.205 -3.550 1.00 96.81 129 GLY A CA 1
ATOM 1103 C C . GLY A 1 129 ? 4.133 9.536 -4.565 1.00 96.81 129 GLY A C 1
ATOM 1104 O O . GLY A 1 129 ? 3.966 10.426 -5.399 1.00 96.81 129 GLY A O 1
ATOM 1105 N N . GLU A 1 130 ? 5.260 8.818 -4.543 1.00 97.31 130 GLU A N 1
ATOM 1106 C CA . GLU A 1 130 ? 6.352 9.035 -5.510 1.00 97.31 130 GLU A CA 1
ATOM 1107 C C . GLU A 1 130 ? 5.938 8.727 -6.959 1.00 97.31 130 GLU A C 1
ATOM 1109 O O . GLU A 1 130 ? 6.374 9.402 -7.896 1.00 97.31 130 GLU A O 1
ATOM 1114 N N . LEU A 1 131 ? 5.072 7.729 -7.141 1.00 97.56 131 LEU A N 1
ATOM 1115 C CA . LEU A 1 131 ? 4.685 7.187 -8.445 1.00 97.56 131 LEU A CA 1
ATOM 1116 C C . LEU A 1 131 ? 3.350 7.736 -8.974 1.00 97.56 131 LEU A C 1
ATOM 1118 O O . LEU A 1 131 ? 2.829 7.218 -9.958 1.00 97.56 131 LEU A O 1
ATOM 1122 N N . GLY A 1 132 ? 2.822 8.807 -8.371 1.00 96.38 132 GLY A N 1
ATOM 1123 C CA . GLY A 1 132 ? 1.669 9.548 -8.901 1.00 96.38 132 GLY A CA 1
ATOM 1124 C C . GLY A 1 132 ? 0.295 8.980 -8.533 1.00 96.38 132 GLY A C 1
ATOM 1125 O O . GLY A 1 132 ? -0.679 9.265 -9.221 1.00 96.38 132 GLY A O 1
ATOM 1126 N N . TYR A 1 133 ? 0.210 8.202 -7.455 1.00 98.00 133 TYR A N 1
ATOM 1127 C CA . TYR A 1 133 ? -1.014 7.576 -6.943 1.00 98.00 133 TYR A CA 1
ATOM 1128 C C . TYR A 1 133 ? -1.372 8.075 -5.535 1.00 98.00 133 TYR A C 1
ATOM 1130 O O . TYR A 1 133 ? -1.764 7.296 -4.664 1.00 98.00 133 TYR A O 1
ATOM 1138 N N . GLU A 1 134 ? -1.205 9.376 -5.288 1.00 97.75 134 GLU A N 1
ATOM 1139 C CA . GLU A 1 134 ? -1.456 9.979 -3.972 1.00 97.75 134 GLU A CA 1
ATOM 1140 C C . GLU A 1 134 ? -2.898 9.741 -3.493 1.00 97.75 134 GLU A C 1
ATOM 1142 O O . GLU A 1 134 ? -3.107 9.356 -2.343 1.00 97.75 134 GLU A O 1
ATOM 1147 N N . HIS A 1 135 ? -3.870 9.826 -4.408 1.00 98.00 135 HIS A N 1
ATOM 1148 C CA . HIS A 1 135 ? -5.302 9.626 -4.151 1.00 98.00 135 HIS A CA 1
ATOM 1149 C C . HIS A 1 135 ? -5.671 8.221 -3.648 1.00 98.00 135 HIS A C 1
ATOM 1151 O O . HIS A 1 135 ? -6.782 8.002 -3.172 1.00 98.00 135 HIS A O 1
ATOM 1157 N N . LEU A 1 136 ? -4.767 7.241 -3.749 1.00 98.62 136 LEU A N 1
ATOM 1158 C CA . LEU A 1 136 ? -4.998 5.884 -3.240 1.00 98.62 136 LEU A CA 1
ATOM 1159 C C . LEU A 1 136 ? -4.695 5.743 -1.741 1.00 98.62 136 LEU A C 1
ATOM 1161 O O . LEU A 1 136 ? -5.064 4.733 -1.139 1.00 98.62 136 LEU A O 1
ATOM 1165 N N . LYS A 1 137 ? -3.995 6.711 -1.140 1.00 98.56 137 LYS A N 1
ATOM 1166 C CA . LYS A 1 137 ? -3.422 6.566 0.204 1.00 98.56 137 LYS A CA 1
ATOM 1167 C C . LYS A 1 137 ? -4.430 6.851 1.304 1.00 98.56 137 LYS A C 1
ATOM 1169 O O . LYS A 1 137 ? -4.603 5.999 2.172 1.00 98.56 137 LYS A O 1
ATOM 1174 N N . ALA A 1 138 ? -5.103 8.002 1.268 1.00 98.25 138 ALA A N 1
ATOM 1175 C CA . ALA A 1 138 ? -6.049 8.386 2.316 1.00 98.25 138 ALA A CA 1
ATOM 1176 C C . ALA A 1 138 ? -7.167 7.341 2.519 1.00 98.25 138 ALA A C 1
ATOM 1178 O O . ALA A 1 138 ? -7.365 6.928 3.664 1.00 98.25 138 ALA A O 1
ATOM 1179 N N . PRO A 1 139 ? -7.805 6.785 1.464 1.00 98.62 139 PRO A N 1
ATOM 1180 C CA . PRO A 1 139 ? -8.796 5.722 1.637 1.00 98.62 139 PRO A CA 1
ATOM 1181 C C . PRO A 1 139 ? -8.246 4.459 2.313 1.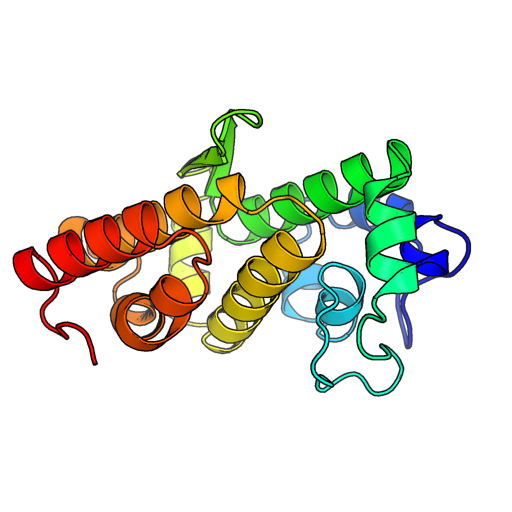00 98.62 139 PRO A C 1
ATOM 1183 O O . PRO A 1 139 ? -8.950 3.827 3.098 1.00 98.62 139 PRO A O 1
ATOM 1186 N N . LEU A 1 140 ? -6.994 4.078 2.026 1.00 98.75 140 LEU A N 1
ATOM 1187 C CA . LEU A 1 140 ? -6.358 2.934 2.680 1.00 98.75 140 LEU A CA 1
ATOM 1188 C C . LEU A 1 140 ? -6.089 3.209 4.159 1.00 98.75 140 LEU A C 1
ATOM 1190 O O . LEU A 1 140 ? -6.367 2.354 4.997 1.00 98.75 140 LEU A O 1
ATOM 1194 N N . VAL A 1 141 ? -5.547 4.387 4.476 1.00 98.50 141 VAL A N 1
ATOM 1195 C CA . VAL A 1 141 ? -5.263 4.785 5.861 1.00 98.50 141 VAL A CA 1
ATOM 1196 C C . VAL A 1 141 ? -6.550 4.828 6.681 1.00 98.50 141 VAL A C 1
ATOM 1198 O O . VAL A 1 141 ? -6.573 4.274 7.777 1.00 98.50 141 VAL A O 1
ATOM 1201 N N . MET A 1 142 ? -7.621 5.405 6.131 1.00 98.31 142 MET A N 1
ATOM 1202 C CA . MET A 1 142 ? -8.926 5.457 6.793 1.00 98.31 142 MET A CA 1
ATOM 1203 C C . MET A 1 142 ? -9.508 4.070 7.046 1.00 98.31 142 MET A C 1
ATOM 1205 O O . MET A 1 142 ? -9.871 3.782 8.181 1.00 98.31 142 MET A O 1
ATOM 1209 N N . LEU A 1 143 ? -9.496 3.172 6.052 1.00 98.69 143 LEU A N 1
ATOM 1210 C CA . LEU A 1 143 ? -9.965 1.800 6.263 1.00 98.69 143 LEU A CA 1
ATOM 1211 C C . LEU A 1 143 ? -9.183 1.116 7.396 1.00 98.69 143 LEU A C 1
ATOM 1213 O O . LEU A 1 143 ? -9.774 0.514 8.283 1.00 98.69 143 LEU A O 1
ATOM 1217 N N . LEU A 1 144 ? -7.849 1.210 7.402 1.00 98.38 144 LEU A N 1
ATOM 1218 C CA . LEU A 1 144 ? -7.035 0.587 8.452 1.00 98.38 144 LEU A CA 1
ATOM 1219 C C . LEU A 1 144 ? -7.318 1.181 9.843 1.00 98.38 144 LEU A C 1
ATOM 1221 O O . LEU A 1 144 ? -7.312 0.440 10.826 1.00 98.38 144 LEU A O 1
ATOM 1225 N N . LEU A 1 145 ? -7.587 2.487 9.925 1.00 97.44 145 LEU A N 1
ATOM 1226 C CA . LEU A 1 145 ? -7.991 3.166 11.157 1.00 97.44 145 LEU A CA 1
ATOM 1227 C C . LEU A 1 145 ? -9.360 2.697 11.655 1.00 97.44 145 LEU A C 1
ATOM 1229 O O . LEU A 1 145 ? -9.472 2.336 12.823 1.00 97.44 145 LEU A O 1
ATOM 1233 N N . GLU A 1 146 ? -10.372 2.647 10.793 1.00 97.69 146 GLU A N 1
ATOM 1234 C CA . GLU A 1 146 ? -11.720 2.161 11.126 1.00 97.69 146 GLU A CA 1
ATOM 1235 C C . GLU A 1 146 ? -11.672 0.706 11.626 1.00 97.69 146 GLU A C 1
ATOM 1237 O O . GLU A 1 146 ? -12.229 0.366 12.674 1.00 97.69 146 GLU A O 1
ATOM 1242 N N . GLU A 1 147 ? -10.911 -0.156 10.945 1.00 98.12 147 GLU A N 1
ATOM 1243 C CA . GLU A 1 147 ? -10.712 -1.551 11.351 1.00 98.12 147 GLU A CA 1
ATOM 1244 C C . GLU A 1 147 ? -9.984 -1.677 12.703 1.00 98.12 147 GLU A C 1
ATOM 1246 O O . GLU A 1 147 ? -10.272 -2.573 13.506 1.00 98.12 147 GLU A O 1
ATOM 1251 N N . ALA A 1 148 ? -9.045 -0.776 12.994 1.00 96.81 148 ALA A N 1
ATOM 1252 C CA . ALA A 1 148 ? -8.306 -0.776 14.251 1.00 96.81 148 ALA A CA 1
ATOM 1253 C C . ALA A 1 148 ? -9.122 -0.204 15.421 1.00 96.81 148 ALA A C 1
ATOM 1255 O O . ALA A 1 148 ? -9.097 -0.750 16.530 1.00 96.81 148 ALA A O 1
ATOM 1256 N N . VAL A 1 149 ? -9.851 0.885 15.176 1.00 95.44 149 VAL A N 1
ATOM 1257 C CA . VAL A 1 149 ? -10.468 1.723 16.205 1.00 95.44 149 VAL A CA 1
ATOM 1258 C C . VAL A 1 149 ? -11.941 1.389 16.404 1.00 95.44 149 VAL A C 1
ATOM 1260 O O . VAL A 1 149 ? -12.335 1.162 17.547 1.00 95.44 149 VAL A O 1
ATOM 1263 N N . GLU A 1 150 ? -12.742 1.318 15.345 1.00 94.69 150 GLU A N 1
ATOM 1264 C CA . GLU A 1 150 ? -14.186 1.088 15.460 1.00 94.69 150 GLU A CA 1
ATOM 1265 C C . GLU A 1 150 ? -14.501 -0.405 15.524 1.00 94.69 150 GLU A C 1
ATOM 1267 O O . GLU A 1 150 ? -15.166 -0.875 16.447 1.00 94.69 150 GLU A O 1
ATOM 1272 N N . HIS A 1 151 ? -13.981 -1.178 14.568 1.00 96.50 151 HIS A N 1
ATOM 1273 C CA . HIS A 1 151 ? -14.322 -2.596 14.440 1.00 96.50 151 HIS A CA 1
ATOM 1274 C C . HIS A 1 151 ? -13.468 -3.517 15.315 1.00 96.50 151 HIS A C 1
ATOM 1276 O O . HIS A 1 151 ? -13.840 -4.669 15.542 1.00 96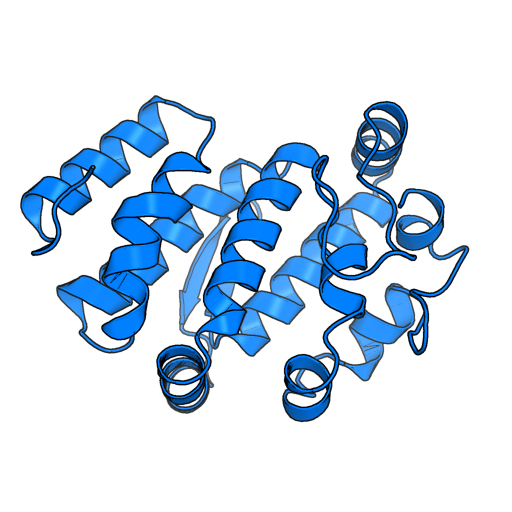.50 151 HIS A O 1
ATOM 1282 N N . LYS A 1 152 ? -12.322 -3.029 15.806 1.00 95.56 152 LYS A N 1
ATOM 1283 C CA . LYS A 1 152 ? -11.351 -3.783 16.625 1.00 95.56 152 LYS A CA 1
ATOM 1284 C C . LYS A 1 152 ? -10.851 -5.083 15.976 1.00 95.56 152 LYS A C 1
ATOM 1286 O O . LYS A 1 152 ? -10.320 -5.960 16.659 1.00 95.56 152 LYS A O 1
ATOM 1291 N N . THR A 1 153 ? -10.959 -5.187 14.657 1.00 97.12 153 THR A N 1
ATOM 1292 C CA . THR A 1 153 ? -10.501 -6.315 13.834 1.00 97.12 153 THR A CA 1
ATOM 1293 C C . THR A 1 153 ? -9.013 -6.209 13.505 1.00 97.12 153 THR A C 1
ATOM 1295 O O . THR A 1 153 ? -8.389 -7.240 13.282 1.00 97.12 153 THR A O 1
ATOM 1298 N N . LEU A 1 154 ? -8.426 -5.003 13.525 1.00 96.94 154 LEU A N 1
ATOM 1299 C CA . LEU A 1 154 ? -6.998 -4.726 13.292 1.00 96.94 154 LEU A CA 1
ATOM 1300 C C . LEU A 1 154 ? -6.347 -3.921 14.433 1.00 96.94 154 LEU A C 1
ATOM 1302 O O . LEU A 1 154 ? -5.487 -3.077 14.210 1.00 96.94 154 LEU A O 1
ATOM 1306 N N . LYS A 1 155 ? -6.741 -4.163 15.688 1.00 95.50 155 LYS A N 1
ATOM 1307 C CA . LYS A 1 155 ? -6.324 -3.353 16.855 1.00 95.50 155 LYS A CA 1
ATOM 1308 C C . LYS A 1 155 ? -4.812 -3.077 16.961 1.00 95.50 155 LYS A C 1
ATOM 1310 O O . LYS A 1 155 ? -4.407 -2.021 17.430 1.00 95.50 155 LYS A O 1
ATOM 1315 N N . ASN A 1 156 ? -3.964 -4.007 16.519 1.00 96.12 156 ASN A N 1
ATOM 1316 C CA . ASN A 1 156 ? -2.516 -3.892 16.685 1.00 96.12 156 ASN A CA 1
ATOM 1317 C C . ASN A 1 156 ? -1.865 -2.895 15.705 1.00 96.12 156 ASN A C 1
ATOM 1319 O O . ASN A 1 156 ? -0.701 -2.549 15.902 1.00 96.12 156 ASN A O 1
ATOM 1323 N N . ILE A 1 157 ? -2.576 -2.447 14.662 1.00 95.94 157 ILE A N 1
ATOM 1324 C CA . ILE A 1 157 ? -2.073 -1.469 13.682 1.00 95.94 157 ILE A CA 1
ATOM 1325 C C . ILE A 1 157 ? -2.402 -0.016 14.064 1.00 95.94 157 ILE A C 1
ATOM 1327 O O . ILE A 1 157 ? -1.871 0.904 13.442 1.00 95.94 157 ILE A O 1
ATOM 1331 N N . GLU A 1 158 ? -3.238 0.205 15.092 1.00 95.50 158 GLU A N 1
ATOM 1332 C CA . GLU A 1 158 ? -3.754 1.527 15.499 1.00 95.50 158 GLU A CA 1
ATOM 1333 C C . GLU A 1 158 ? -2.622 2.548 15.666 1.00 95.50 158 GLU A C 1
ATOM 1335 O O . GLU A 1 158 ? -2.638 3.616 15.051 1.00 95.50 158 GLU A O 1
ATOM 1340 N N . ARG A 1 159 ? -1.572 2.171 16.406 1.00 94.19 159 ARG A N 1
ATOM 1341 C CA . ARG A 1 159 ? -0.395 3.018 16.621 1.00 94.19 159 ARG A CA 1
ATOM 1342 C C . ARG A 1 159 ? 0.319 3.373 15.315 1.00 94.19 159 ARG A C 1
ATOM 1344 O O . ARG A 1 159 ? 0.684 4.526 15.117 1.00 94.19 159 ARG A O 1
ATOM 1351 N N . SER A 1 160 ? 0.505 2.409 14.410 1.00 95.75 160 SER A N 1
ATOM 1352 C CA . SER A 1 160 ? 1.143 2.667 13.112 1.00 95.75 160 SER A CA 1
ATOM 1353 C C . SER A 1 160 ? 0.326 3.626 12.252 1.00 95.75 160 SER A C 1
ATOM 1355 O O . SER A 1 160 ? 0.901 4.480 11.578 1.00 95.75 160 SER A O 1
ATOM 1357 N N . CYS A 1 161 ? -1.003 3.541 12.319 1.00 95.25 161 CYS A N 1
ATOM 1358 C CA . CYS A 1 161 ? -1.870 4.479 11.621 1.00 95.25 161 CYS A CA 1
ATOM 1359 C C . CYS A 1 161 ? -1.728 5.905 12.167 1.00 95.25 161 CYS A C 1
ATOM 1361 O O . CYS A 1 161 ? -1.529 6.837 11.386 1.00 95.25 161 CYS A O 1
ATOM 1363 N N . CYS A 1 162 ? -1.766 6.047 13.496 1.00 93.50 162 CYS A N 1
ATOM 1364 C CA . CYS A 1 162 ? -1.742 7.338 14.182 1.00 93.50 162 CYS A CA 1
ATOM 1365 C C . CYS A 1 162 ? -0.376 8.034 14.131 1.00 93.50 162 CYS A C 1
ATOM 1367 O O . CYS A 1 162 ? -0.312 9.247 13.971 1.00 93.50 162 CYS A O 1
ATOM 1369 N N . GLU A 1 163 ? 0.721 7.284 14.266 1.00 91.75 163 GLU A N 1
ATOM 1370 C CA . GLU A 1 163 ? 2.070 7.858 14.374 1.00 91.75 163 GLU A CA 1
ATOM 1371 C C . GLU A 1 163 ? 2.819 7.920 13.038 1.00 91.75 163 GLU A C 1
ATOM 1373 O O . GLU A 1 163 ? 3.787 8.670 12.924 1.00 91.75 163 GLU A O 1
ATOM 1378 N N . TYR A 1 164 ? 2.416 7.136 12.030 1.00 93.75 164 TYR A N 1
ATOM 1379 C CA . TYR A 1 164 ? 3.195 6.999 10.795 1.00 93.75 164 TYR A CA 1
ATOM 1380 C C . TYR A 1 164 ? 2.358 7.129 9.526 1.00 93.75 164 TYR A C 1
ATOM 1382 O O . TYR A 1 164 ? 2.696 7.944 8.669 1.00 93.75 164 TYR A O 1
ATOM 1390 N N . PHE A 1 165 ? 1.290 6.341 9.364 1.00 97.12 165 PHE A N 1
ATOM 1391 C CA . PHE A 1 165 ? 0.598 6.264 8.072 1.00 97.12 165 PHE A CA 1
ATOM 1392 C C . PHE A 1 165 ? -0.088 7.580 7.705 1.00 97.12 165 PHE A C 1
ATOM 1394 O O . PHE A 1 165 ? 0.029 8.013 6.559 1.00 97.12 165 PHE A O 1
ATOM 1401 N N . VAL A 1 166 ? -0.723 8.255 8.669 1.00 96.44 166 VAL A N 1
ATOM 1402 C CA . VAL A 1 166 ? -1.357 9.563 8.446 1.00 96.44 166 VAL A CA 1
ATOM 1403 C C . VAL A 1 166 ? -0.366 10.617 7.937 1.00 96.44 166 VAL A C 1
ATOM 1405 O O . VAL A 1 166 ? -0.671 11.362 7.012 1.00 96.44 166 VAL A O 1
ATOM 1408 N N . TYR A 1 167 ? 0.872 10.616 8.437 1.00 95.81 167 TYR A N 1
ATOM 1409 C CA . TYR A 1 167 ? 1.909 11.558 8.002 1.00 95.81 167 TYR A CA 1
ATOM 1410 C C . TYR A 1 167 ? 2.537 11.195 6.655 1.00 95.81 167 TYR A C 1
ATOM 1412 O O . TYR A 1 167 ? 3.338 11.962 6.123 1.00 95.81 167 TYR A O 1
ATOM 1420 N N . THR A 1 168 ? 2.176 10.050 6.065 1.00 96.25 168 THR A N 1
ATOM 1421 C CA . THR A 1 168 ? 2.539 9.789 4.671 1.00 96.25 168 THR A CA 1
ATOM 1422 C C . THR A 1 168 ? 1.694 10.611 3.703 1.00 96.25 168 THR A C 1
ATOM 1424 O O . THR A 1 168 ? 2.168 10.847 2.596 1.00 96.25 168 THR A O 1
ATOM 1427 N N . LEU A 1 169 ? 0.488 11.052 4.085 1.00 97.06 169 LEU A N 1
ATOM 1428 C CA . LEU A 1 169 ? -0.426 11.818 3.232 1.00 97.06 169 LEU A CA 1
ATOM 1429 C C . LEU A 1 169 ? 0.164 13.197 2.908 1.00 97.06 169 LEU A C 1
ATOM 1431 O O . LEU A 1 169 ? 0.501 13.975 3.806 1.00 97.06 169 LEU A O 1
ATOM 1435 N N . ARG A 1 170 ? 0.327 13.485 1.612 1.00 94.38 170 ARG A N 1
ATOM 1436 C CA . ARG A 1 170 ? 0.941 14.725 1.118 1.00 94.38 170 ARG A CA 1
ATOM 1437 C C . ARG A 1 170 ? -0.064 15.867 1.058 1.00 94.38 170 ARG A C 1
ATOM 1439 O O . ARG A 1 170 ? 0.314 16.993 1.374 1.00 94.38 170 ARG A O 1
ATOM 1446 N N . HIS A 1 171 ? -1.312 15.579 0.686 1.00 94.06 171 HIS A N 1
ATOM 1447 C CA . HIS A 1 171 ? -2.390 16.564 0.694 1.00 94.06 171 HIS A CA 1
ATOM 1448 C C . HIS A 1 171 ? -2.743 16.935 2.134 1.00 94.06 171 HIS A C 1
ATOM 1450 O O . HIS A 1 171 ? -3.072 16.078 2.952 1.00 94.06 171 HIS A O 1
ATOM 1456 N N . GLU A 1 172 ? -2.610 18.221 2.454 1.00 94.44 172 GLU A N 1
ATOM 1457 C CA . GLU A 1 172 ? -2.801 18.717 3.814 1.00 94.44 172 GLU A CA 1
ATOM 1458 C C . GLU A 1 172 ? -4.245 18.565 4.285 1.00 94.44 172 GLU A C 1
ATOM 1460 O O . GLU A 1 172 ? -4.447 18.109 5.404 1.00 94.44 172 GLU A O 1
ATOM 1465 N N . GLU A 1 173 ? -5.219 18.862 3.423 1.00 95.19 173 GLU A N 1
ATOM 1466 C CA . GLU A 1 173 ? -6.650 18.729 3.722 1.00 95.19 173 GLU A CA 1
ATOM 1467 C C . GLU A 1 173 ? -6.997 17.291 4.138 1.00 95.19 173 GLU A C 1
ATOM 1469 O O . GLU A 1 173 ? -7.441 17.069 5.263 1.00 95.19 173 GLU A O 1
ATOM 1474 N N . GLU A 1 174 ? -6.653 16.296 3.308 1.00 95.00 174 GLU A N 1
ATOM 1475 C CA . GLU A 1 174 ? -6.870 14.876 3.630 1.00 95.00 174 GLU A CA 1
ATOM 1476 C C . GLU A 1 174 ? -6.171 14.468 4.934 1.00 95.00 174 GLU A C 1
ATOM 1478 O O . GLU A 1 174 ? -6.719 13.726 5.748 1.00 95.00 174 GLU A O 1
ATOM 1483 N N . ARG A 1 175 ? -4.943 14.950 5.157 1.00 96.75 175 ARG A N 1
ATOM 1484 C CA . ARG A 1 175 ? -4.188 14.640 6.374 1.00 96.75 175 ARG A CA 1
ATOM 1485 C C . ARG A 1 175 ? -4.855 15.228 7.616 1.00 96.75 175 ARG A C 1
ATOM 1487 O O . ARG A 1 175 ? -4.920 14.548 8.638 1.00 96.75 175 ARG A O 1
ATOM 1494 N N . VAL A 1 176 ? -5.321 16.473 7.546 1.00 96.38 176 VAL A N 1
ATOM 1495 C CA . VAL A 1 176 ? -6.013 17.153 8.648 1.00 96.38 176 VAL A CA 1
ATOM 1496 C C . VAL A 1 176 ? -7.328 16.450 8.970 1.00 96.38 176 VAL A C 1
ATOM 1498 O O . VAL A 1 176 ? -7.597 16.209 10.147 1.00 96.38 176 VAL A O 1
ATOM 1501 N N . ASP A 1 177 ? -8.093 16.046 7.958 1.00 95.88 177 ASP A N 1
ATOM 1502 C CA . ASP A 1 177 ? -9.345 15.308 8.143 1.00 95.88 177 ASP A CA 1
ATOM 1503 C C . ASP A 1 177 ? -9.115 13.986 8.883 1.00 95.88 177 ASP A C 1
ATOM 1505 O O . ASP A 1 177 ? -9.771 13.703 9.890 1.00 95.88 177 ASP A O 1
ATOM 1509 N N . VAL A 1 178 ? -8.110 13.215 8.457 1.00 96.12 178 VAL A N 1
ATOM 1510 C CA . VAL A 1 178 ? -7.730 11.956 9.115 1.00 96.12 178 VAL A CA 1
ATOM 1511 C C . VAL A 1 178 ? -7.247 12.207 10.551 1.00 96.12 178 VAL A C 1
ATOM 1513 O O . VAL A 1 178 ? -7.620 11.475 11.465 1.00 96.12 178 VAL A O 1
ATOM 1516 N N . ILE A 1 179 ? -6.448 13.254 10.791 1.00 95.56 179 ILE A N 1
ATOM 1517 C CA . ILE A 1 179 ? -5.985 13.629 12.139 1.00 95.56 179 ILE A CA 1
ATOM 1518 C C . ILE A 1 179 ? -7.160 13.988 13.053 1.00 95.56 179 ILE A C 1
ATOM 1520 O O . ILE A 1 179 ? -7.183 13.576 14.215 1.00 95.56 179 ILE A O 1
ATOM 1524 N N . ASN A 1 180 ? -8.126 14.757 12.555 1.00 95.25 180 ASN A N 1
ATOM 1525 C CA . ASN A 1 180 ? -9.307 15.141 13.321 1.00 95.25 180 ASN A CA 1
ATOM 1526 C C . ASN A 1 180 ? -10.151 13.915 13.673 1.00 95.25 180 ASN A C 1
ATOM 1528 O O . ASN A 1 180 ? -10.561 13.772 14.825 1.00 95.25 180 ASN A O 1
ATOM 1532 N N . TRP A 1 181 ? -10.310 12.987 12.727 1.00 95.56 181 TRP A N 1
ATOM 1533 C CA . TRP A 1 181 ? -10.953 11.703 12.983 1.00 95.56 181 TRP A CA 1
ATOM 1534 C C . TRP A 1 181 ? -10.215 10.905 14.071 1.00 95.56 181 TRP A C 1
ATOM 1536 O O . TRP A 1 181 ? -10.830 10.451 15.036 1.00 95.56 181 TRP A O 1
ATOM 1546 N N . ILE A 1 182 ? -8.881 10.803 13.997 1.00 94.00 182 ILE A N 1
ATOM 1547 C CA . ILE A 1 182 ? -8.071 10.115 15.019 1.00 94.00 182 ILE A CA 1
ATOM 1548 C C . ILE A 1 182 ? -8.284 10.750 16.397 1.00 94.00 182 ILE A C 1
ATOM 1550 O O . ILE A 1 182 ? -8.520 10.029 17.362 1.00 94.00 182 ILE A O 1
ATOM 1554 N N . LYS A 1 183 ? -8.241 12.083 16.509 1.00 92.19 183 LYS A N 1
ATOM 1555 C CA . LYS A 1 183 ? -8.463 12.792 17.784 1.00 92.19 183 LYS A CA 1
ATOM 1556 C C . LYS A 1 183 ? -9.841 12.514 18.385 1.00 92.19 183 LYS A C 1
ATOM 1558 O O . LYS A 1 183 ? -9.978 12.541 19.604 1.00 92.19 183 LYS A O 1
ATOM 1563 N N . GLN A 1 184 ? -10.844 12.275 17.545 1.00 91.62 184 GLN A N 1
ATOM 1564 C CA . GLN A 1 184 ? -12.208 12.010 17.984 1.00 91.62 184 GLN A CA 1
ATOM 1565 C C . GLN A 1 184 ? -12.413 10.560 18.448 1.00 91.62 184 GLN A C 1
ATOM 1567 O O . GLN A 1 184 ? -13.138 10.337 19.417 1.00 91.62 184 GLN A O 1
ATOM 1572 N N . PHE A 1 185 ? -11.793 9.581 17.779 1.00 90.00 185 PHE A N 1
ATOM 1573 C CA . PHE A 1 185 ? -12.139 8.164 17.960 1.00 90.00 185 PHE A CA 1
ATOM 1574 C C . PHE A 1 185 ? -11.005 7.277 18.502 1.00 90.00 185 PHE A C 1
ATOM 1576 O O . PHE A 1 185 ? -11.279 6.266 19.155 1.00 90.00 185 PHE A O 1
ATOM 1583 N N . SER A 1 186 ? -9.737 7.620 18.260 1.00 84.88 186 SER A N 1
ATOM 1584 C CA . SER A 1 186 ? -8.577 6.808 18.660 1.00 84.88 186 SER A CA 1
ATOM 1585 C C . SER A 1 186 ? -8.172 7.056 20.109 1.00 84.88 186 SER A C 1
ATOM 1587 O O . SER A 1 186 ? -8.136 8.191 20.582 1.00 84.88 186 SER A O 1
ATOM 1589 N N . LYS A 1 187 ? -7.764 5.991 20.810 1.00 76.75 187 LYS A N 1
ATOM 1590 C CA . LYS A 1 187 ? -7.245 6.106 22.185 1.00 76.75 187 LYS A CA 1
ATOM 1591 C C . LYS A 1 187 ? -5.787 6.562 22.234 1.00 76.75 187 LYS A C 1
ATOM 1593 O O . LYS A 1 187 ? -5.344 7.036 23.275 1.00 76.75 187 LYS A O 1
ATOM 1598 N N . TYR A 1 188 ? -5.044 6.395 21.140 1.00 73.06 188 TYR A N 1
ATOM 1599 C CA . TYR A 1 188 ? -3.631 6.781 21.059 1.00 73.06 188 TYR A CA 1
ATOM 1600 C C . TYR A 1 188 ? -3.434 8.271 20.748 1.00 73.06 188 TYR A C 1
ATOM 1602 O O . TYR A 1 188 ? -2.345 8.791 20.978 1.00 73.06 188 TYR A O 1
ATOM 1610 N N . GLY A 1 189 ? -4.469 8.962 20.253 1.00 70.06 189 GLY A N 1
ATOM 1611 C CA . GLY A 1 189 ? -4.345 10.333 19.758 1.00 70.06 189 GLY A CA 1
ATOM 1612 C C . GLY A 1 189 ? -3.411 10.441 18.545 1.00 70.06 189 GLY A C 1
ATOM 1613 O O . GLY A 1 189 ? -3.115 9.448 17.883 1.00 70.06 189 GLY A O 1
ATOM 1614 N N . VAL A 1 190 ? -2.955 11.658 18.243 1.00 71.38 190 VAL A N 1
ATOM 1615 C CA . VAL A 1 190 ? -1.900 11.935 17.249 1.00 71.38 190 VAL A CA 1
ATOM 1616 C C . VAL A 1 190 ? -0.664 12.484 17.954 1.00 71.38 190 VAL A C 1
ATOM 1618 O O . VAL A 1 190 ? -0.789 13.061 19.036 1.00 71.38 190 VAL A O 1
ATOM 1621 N N . ARG A 1 191 ? 0.514 12.295 17.356 1.00 61.28 191 ARG A N 1
ATOM 1622 C CA . ARG A 1 191 ? 1.785 12.766 17.916 1.00 61.28 191 ARG A CA 1
ATOM 1623 C C . ARG A 1 191 ? 2.070 14.224 17.566 1.00 61.28 191 ARG A C 1
ATOM 1625 O O . ARG A 1 191 ? 1.703 14.650 16.446 1.00 61.28 191 ARG A O 1
#

pLDDT: mean 93.69, std 7.41, range [61.28, 98.81]

InterPro domains:
  IPR006757 Opioid growth factor receptor (OGFr)-like, conserved domain [PF04664] (1-184)
  IPR039574 Opioid growth factor receptor [PTHR14015] (1-181)

Secondary structure (DSSP, 8-state):
-HHHHTTSS--TTT---HHHHHHHSTT-HHHHHH--SHHHHHS--SS--S-TTSPPPPHHHHHHHHT-HHHHHHHHHHHHHHHHHTTEEES-TTT--EEE-TTHHHHHHHHTT-THHHHHHHHHHHHHHHTT-GGGHHHHHHHHHHHHHTS-SSGGGHHHIIIIIGGG--SHHHHHHHHHHHHHH-SS---

Sequence (191 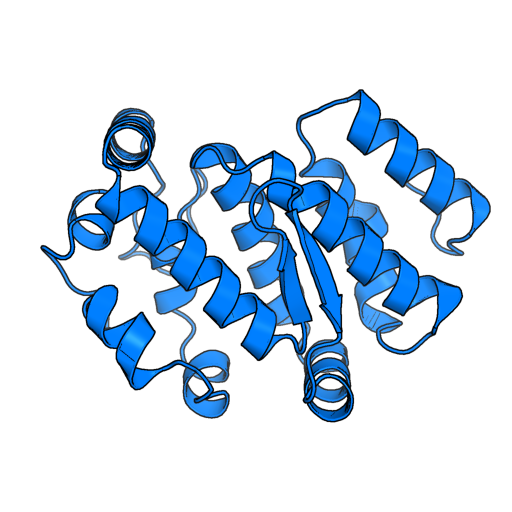aa):
NKKFYFNEIPCVPDGEFIDEIHKKWFKNYEKLESHHGYIQWLFPIREQGMNYHASPLQVHEAEAIKNNEEAKKRVLTSYRLMLDFYGIKLANEKTGKVSRASNWIERYYHLNRSFHNYLRITRILKSLGELGYEHLKAPLVMLLLEEAVEHKTLKNIERSCCEYFVYTLRHEEERVDVINWIKQFSKYGVR

Foldseek 3Di:
DLCLLVQNDFFDDPGGRLVCCLVPCQVVLVCVLPDDRVLCVLQAAQDDDPNPSSHHDDLVSLVSLLPDPSSLVSNVSSVQSVCVLQQKHQPDQVQLAIDGHPCNLVNLVVCLVRVVVLVSLLSNLLSCVSNVNLSNQLNVLVRLCCCCFVVVSNVNCNCSSQEGSLVSRPDPVSSVVSLVVCCVTPPVHHD

Organism: Capitella teleta (NCBI:txid283909)

Radius of gyration: 16.02 Å; chains: 1; bounding box: 35×37×41 Å

=== Feature glossary ===
Key to the feature types in this record:

Secondary structure (8-state, DSSP). Secondary structure is the local, repeating backbone conformation. DSSP classifies it into eight states by reading the hydrogen-bond network: three helix types (H, G, I), two β types (E, B), two non-regular types (T, S), and unstructured coil (-).

Backbone torsions (φ/ψ). Backbone dihedral angles. Every residue except chain termini has a φ (preceding-C → N → Cα → C) and a ψ (N → Cα → C → next-N). They are reported in degrees following the IUPAC sign convention. Secondary structure is essentially a statement about which (φ, ψ) basin each residue occupies.

Predicted aligned error. Predicted Aligned Error (PAE) is an AlphaFold confidence matrix: entry (i, j) is the expected error in the position of residue j, in ångströms, when the prediction is superimposed on the true structure at residue i. Low PAE within a block of residues means that block is internally rigid and well-predicted; high PAE between two blocks means their relative placement is uncertain even if each block individually is confident.

B-factor. B-factor (Debye–Waller factor) reflects atomic displacement in the crystal lattice. It is an experimental observable (units Å²), not a prediction; low values mean the atom is pinned down, high values mean it moves or is heterogeneous across the crystal.

Secondary structure (3-state, P-SEA). Three-state secondary structure (P-SEA) collapses the eight DSSP classes into helix (a), strand (b), and coil (c). P-SEA assigns these from Cα geometry alone — distances and angles — without requiring backbone oxygens, so it works on any Cα trace.

Sequence. Primary structure: the covalent order of the twenty standard amino acids along the backbone. Two proteins with the same sequence will (almost always) fold to the same structure; two with 30% identity often share a fold but not the details.

pLDDT. pLDDT is the predicted lDDT-Cα score: AlphaFold's confidence that the local environment of each residue (all inter-atomic distances within 15 Å) is correctly placed. It is a per-residue number between 0 and 100, with higher meaning more reliable.

InterPro / GO / CATH / organism. Functional annotations link the protein to curated databases. InterPro entries identify conserved domains and families by matching the sequence against member-database signatures (Pfam, PROSITE, CDD, …). Gene Ontology (GO) terms describe molecular function, biological process, and cellular component in a controlled vocabulary. CATH places the structure in a hierarchical fold classification (Class/Architecture/Topology/Homologous-superfamily). The organism is the source species.

Contact-map, Ramachandran, and PAE plots. Three diagnostic plots accompany the record. The Cα contact map visualizes the tertiary structure as a 2D adjacency matrix (8 Å cutoff, sequence-local contacts suppressed). The Ramachandran plot shows the distribution of backbone (φ, ψ) torsions, with points in the α and β basins reflecting secondary structure content. The PAE plot shows AlphaFold's inter-residue confidence as a color matrix.

mmCIF coordinates. The mmCIF table is the protein's shape written out atom by atom. For each backbone N, Cα, C, and carbonyl O, it records an (x, y, z) coordinate triple in Å plus the residue type, chain letter, and residue number.

Radius of gyration, Cα contacts, bounding box. Three whole-structure scalars: the radius of gyration (RMS distance of Cα from centroid, in Å), the count of Cα–Cα contacts (pairs closer than 8 Å and separated by more than four residues in sequence — i.e. tertiary, not local, contacts), and the bounding-box dimensions. Together they distinguish compact globular folds from extended fibres or disordered chains.

Foldseek 3Di. The Foldseek 3Di string encodes local tertiary geometry as a 20-letter alphabet — one character per residue — derived from the relative positions of nearby Cα atoms. Unlike the amino-acid sequence, 3Di is a direct function of the 3D structure, so two proteins with the same fold have similar 3Di strings even at low sequence identity.

Rendered structure images. Six rendered views show the 3D structure from the faces of a cube — i.e. along ±x, ±y, ±z. Rendering representation is drawn randomly per protein from cartoon (secondary-structure ribbons), sticks (backbone bonds), or molecular surface; coloring is either N→C rainbow (blue at the N-terminus through red at the C-terminus) or one color per chain.

Nearest PDB structures. The Foldseek neighbor list gives the closest experimentally determined structures in the PDB, ranked by structural alignment. TM-score near 1 means near-identical fold; near 0.3 means only rough topology match. This is how one finds what a novel AlphaFold prediction most resembles in the solved-structure universe.

Solvent-accessible surface area. SASA measures how much of the protein is reachable by solvent. It is computed by rolling a water-sized probe over the atomic surface and summing the exposed area (Å²). Per-residue SASA distinguishes core (buried, low SASA) from surface (exposed, high SASA) residues; total SASA is a whole-molecule size measure.